Protein 4RK4 (pdb70)

Sequence (270 aa):
TGNIGVLVSRVTNPFFAGLFDAIERELHAHGYQVMITQTYDDPEAEEERFLKQLKSSRELDGVILASSVEAPDRVMAVAKAFPGRVVVVNADVQIPGATSLVLPHYQATRDALDYLFNQQGHRRRFAYVSGGTISGAHHGQSSRTQAFLDFMQAHQLLVAQDLLFGQIHTAKEGQAVGKQLASLAPNVRPDAVFTNSDEVAVGVIDSLLAADVKVPDDIAVMGYDDQPFAPFAKIPLTTVHQPVASMAAAATHELLKGLGRRQVVAQLHLSLKIIRQSA

B-factor: mean 27.08, std 11.82, range [12.69, 142.53]

Solvent-accessible surface area: 12052 Å² total; per-residue (Å²): 92,28,51,0,2,0,0,0,20,27,58,97,26,47,14,19,41,27,0,41,80,29,0,30,131,56,0,98,85,43,43,13,113,16,79,47,51,76,7,142,51,64,68,124,28,2,65,184,4,0,112,66,0,101,91,111,60,3,36,0,0,0,0,5,8,12,48,35,55,108,32,0,45,62,7,0,125,68,37,98,29,62,3,2,0,0,18,22,51,37,119,4,74,45,9,63,13,32,69,2,51,4,73,115,10,0,78,90,0,0,66,38,0,41,105,108,44,27,108,67,4,0,1,0,2,25,3,66,40,116,39,99,27,77,22,93,41,32,7,90,0,1,70,36,3,4,137,56,55,155,36,155,39,9,134,91,1,35,23,32,90,28,59,40,39,166,63,0,75,65,6,0,153,90,0,18,89,45,53,102,126,59,40,1,49,0,0,0,0,18,15,3,26,0,0,44,2,0,5,78,15,0,49,87,51,131,7,128,13,43,122,42,0,0,0,0,0,0,11,29,11,97,107,0,57,152,8,163,15,34,0,0,0,2,65,5,17,37,73,60,0,0,47,28,0,0,37,39,0,0,83,37,41,68,112,52,114,63,185,96,137,11,39,62,90,82,60,92,0,12

Secondary structure (DSSP, 8-state):
--EEEEEES-TTSHHHHHHHHHHHHHHHHTT-EEEEEE-TT-HHHHHHHHHHHHTTSSSEEEES--S-HHHHHHHHHHSTTSEEEESSS---TTSEEE---HHHHHHHHHHHHHHTT--SEEEE-SS-TTSS-TTHHHHHHHHHHHHHTTPPP-GGGEE-S--SHHHHHHHHHHHHTS-TTTS-SEEE-S-HHHHHHHHHHHHHTT--TTTT-EEE-SB--TTGGGSSSPPBEEE--HHHHHHHHHHHHHHHTTSS------EEE--S--

Nearest PDB structures (foldseek):
  4rk4-assembly1_A-2  TM=1.004E+00  e=9.294E-55  Lacticaseibacillus paracasei ATCC 334
  4rk5-assembly1_A-2  TM=1.003E+00  e=3.514E-53  Lacticaseibacillus paracasei ATCC 334
  6chk-assembly1_A-2  TM=9.847E-01  e=4.364E-52  Lacticaseibacillus paracasei ATCC 334
  4wxe-assembly1_A  TM=9.896E-01  e=3.333E-50  Lacticaseibacillus paracasei ATCC 334
  3bbl-assembly1_A  TM=8.114E-01  e=1.689E-18  Chloroflexus aggregans DSM 9485

InterPro domains:
  IPR000843 LacI-type HTH domain [PF00356] (3-48)
  IPR000843 LacI-type HTH domain [PS50932] (2-56)
  IPR000843 LacI-type HTH domain [SM00354] (1-71)
  IPR000843 LacI-type HTH domain [cd01392] (6-56)
  IPR010982 Lambda repressor-like, DNA-binding domain superfamily [G3DSA:1.10.260.40] (1-58)
  IPR010982 Lambda repressor-like, DNA-binding domain superfamily [SSF47413] (1-59)
  IPR028082 Periplasmic binding protein-like I [SSF53822] (62-332)
  IPR046335 Transcriptional regulator LacI/GalR-like, sensor domain [PF13377] (169-332)

Structure (mmCIF, N/CA/C/O backbone):
data_4RK4
#
_entry.id   4RK4
#
_cell.length_a   108.854
_cell.length_b   108.854
_cell.length_c   125.885
_cell.angle_alpha   90.00
_cell.angle_beta   90.00
_cell.angle_gamma   120.00
#
_symmetry.space_group_name_H-M   'H 3 2'
#
loop_
_entity.id
_entity.type
_entity.pdbx_description
1 polymer 'Transcriptional regulator, LacI family'
2 non-polymer alpha-D-glucopyranose
3 non-polymer 'SODIUM ION'
4 water water
#
loop_
_atom_site.group_PDB
_atom_site.id
_atom_site.type_symbol
_atom_site.label_atom_id
_atom_site.label_alt_id
_atom_site.label_comp_id
_atom_site.label_asym_id
_atom_site.label_entity_id
_atom_site.label_seq_id
_atom_site.pdbx_PDB_ins_code
_atom_site.Cartn_x
_atom_site.Cartn_y
_atom_site.Cartn_z
_atom_site.occupancy
_atom_site.B_iso_or_equiv
_atom_site.auth_seq_id
_atom_site.auth_comp_id
_atom_site.auth_asym_id
_atom_site.auth_atom_id
_atom_site.pdbx_PDB_model_num
ATOM 1 N N . THR A 1 9 ? 35.158 50.668 76.660 1.00 48.89 59 THR A N 1
ATOM 2 C CA . THR A 1 9 ? 34.595 49.489 75.946 1.00 40.60 59 THR A CA 1
ATOM 3 C C . THR A 1 9 ? 33.601 49.943 74.892 1.00 48.42 59 THR A C 1
ATOM 4 O O . THR A 1 9 ? 32.495 50.368 75.251 1.00 50.32 59 THR A O 1
ATOM 8 N N . GLY A 1 10 ? 34.009 49.797 73.612 1.00 36.88 60 GLY A N 1
ATOM 9 C CA . GLY A 1 10 ? 33.388 50.364 72.414 1.00 26.77 60 GLY A CA 1
ATOM 10 C C . GLY A 1 10 ? 32.580 49.424 71.509 1.00 21.92 60 GLY A C 1
ATOM 11 O O . GLY A 1 10 ? 31.764 48.689 72.010 1.00 24.33 60 GLY A O 1
ATOM 12 N N . ASN A 1 11 ? 32.895 49.463 70.210 1.00 22.07 61 ASN A N 1
ATOM 13 C CA . ASN A 1 11 ? 32.152 48.732 69.177 1.00 20.60 61 ASN A CA 1
ATOM 14 C C . ASN A 1 11 ? 32.967 47.604 68.647 1.00 19.72 61 ASN A C 1
ATOM 15 O O . ASN A 1 11 ? 34.133 47.786 68.266 1.00 20.53 61 ASN A O 1
ATOM 20 N N . ILE A 1 12 ? 32.365 46.408 68.555 1.00 18.56 62 ILE A N 1
ATOM 21 C CA . ILE A 1 12 ? 32.976 45.229 67.999 1.00 18.43 62 ILE A CA 1
ATOM 22 C C . ILE A 1 12 ? 32.132 44.739 66.844 1.00 18.24 62 ILE A C 1
ATOM 23 O O . ILE A 1 12 ? 30.880 44.683 66.963 1.00 18.72 62 ILE A O 1
ATOM 28 N N . GLY A 1 13 ? 32.776 44.333 65.764 1.00 17.08 63 GLY A N 1
ATOM 29 C CA . GLY A 1 13 ? 32.064 43.693 64.646 1.00 17.76 63 GLY A CA 1
ATOM 30 C C . GLY A 1 13 ? 32.308 42.214 64.562 1.00 17.55 63 GLY A C 1
ATOM 31 O O . GLY A 1 13 ? 33.398 41.743 64.867 1.00 17.91 63 GLY A O 1
ATOM 32 N N . VAL A 1 14 ? 31.269 41.478 64.171 1.00 17.09 64 VAL A N 1
ATOM 33 C CA . VAL A 1 14 ? 31.363 40.059 63.900 1.00 17.05 64 VAL A CA 1
ATOM 34 C C . VAL A 1 14 ? 31.013 39.844 62.444 1.00 16.57 64 VAL A C 1
ATOM 35 O O . VAL A 1 14 ? 29.973 40.370 62.003 1.00 18.49 64 VAL A O 1
ATOM 39 N N . LEU A 1 15 ? 31.785 39.039 61.746 1.00 16.32 65 LEU A N 1
ATOM 40 C CA . LEU A 1 15 ? 31.571 38.758 60.325 1.00 16.42 65 LEU A CA 1
ATOM 41 C C . LEU A 1 15 ? 31.257 37.313 60.099 1.00 15.91 65 LEU A C 1
ATOM 42 O O . LEU A 1 15 ? 32.027 36.448 60.554 1.00 17.59 65 LEU A O 1
ATOM 47 N N . VAL A 1 16 ? 30.141 37.038 59.417 1.00 15.99 66 VAL A N 1
ATOM 48 C CA . VAL A 1 16 ? 29.711 35.690 59.105 1.00 16.93 66 VAL A CA 1
ATOM 49 C C . VAL A 1 16 ? 29.268 35.641 57.644 1.00 16.98 66 VAL A C 1
ATOM 50 O O . VAL A 1 16 ? 29.013 36.652 57.054 1.00 17.49 66 VAL A O 1
ATOM 54 N N . SER A 1 17 ? 29.083 34.451 57.092 1.00 17.12 67 SER A N 1
ATOM 55 C CA . SER A 1 17 ? 28.597 34.350 55.705 1.00 17.09 67 SER A CA 1
ATOM 56 C C . SER A 1 17 ? 27.094 34.641 55.643 1.00 16.90 67 SER A C 1
ATOM 57 O O . SER A 1 17 ? 26.641 35.307 54.693 1.00 18.08 67 SER A O 1
ATOM 60 N N . ARG A 1 18 ? 26.314 34.156 56.592 1.00 17.09 68 ARG A N 1
ATOM 61 C CA . ARG A 1 18 ? 24.842 34.250 56.511 1.00 17.85 68 ARG A CA 1
ATOM 62 C C . ARG A 1 18 ? 24.237 34.164 57.878 1.00 16.69 68 ARG A C 1
ATOM 63 O O . ARG A 1 18 ? 24.414 33.164 58.591 1.00 17.63 68 ARG A O 1
ATOM 71 N N . VAL A 1 19 ? 23.483 35.188 58.294 1.00 17.15 69 VAL A N 1
ATOM 72 C CA . VAL A 1 19 ? 22.851 35.218 59.582 1.00 16.55 69 VAL A CA 1
ATOM 73 C C . VAL A 1 19 ? 21.692 34.235 59.714 1.00 17.35 69 VAL A C 1
ATOM 74 O O . VAL A 1 19 ? 21.339 33.835 60.824 1.00 18.50 69 VAL A O 1
ATOM 78 N N . THR A 1 20 ? 21.021 33.890 58.625 1.00 17.26 70 THR A N 1
ATOM 79 C CA . THR A 1 20 ? 19.944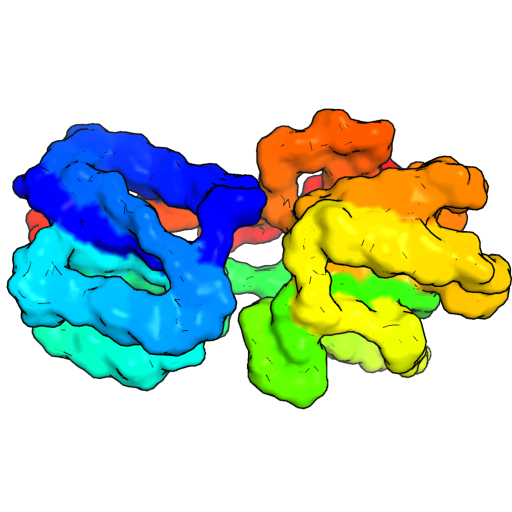 32.909 58.651 1.00 17.57 70 THR A CA 1
ATOM 80 C C . THR A 1 20 ? 20.477 31.465 58.754 1.00 18.28 70 THR A C 1
ATOM 81 O O . THR A 1 20 ? 19.653 30.514 58.754 1.00 19.80 70 THR A O 1
ATOM 85 N N . ASN A 1 21 ? 21.799 31.296 58.808 1.00 16.86 71 ASN A N 1
ATOM 86 C CA . ASN A 1 21 ? 22.370 29.986 59.200 1.00 17.09 71 ASN A CA 1
ATOM 87 C C . ASN A 1 21 ? 22.329 29.939 60.737 1.00 17.56 71 ASN A C 1
ATOM 88 O O . ASN A 1 21 ? 23.023 30.735 61.373 1.00 17.22 71 ASN A O 1
ATOM 93 N N . PRO A 1 22 ? 21.519 29.055 61.351 1.00 17.50 72 PRO A N 1
ATOM 94 C CA . PRO A 1 22 ? 21.395 29.096 62.804 1.00 17.61 72 PRO A CA 1
ATOM 95 C C . PRO A 1 22 ? 22.711 28.862 63.524 1.00 17.41 72 PRO A C 1
ATOM 96 O O . PRO A 1 22 ? 22.800 29.250 64.705 1.00 18.36 72 PRO A O 1
ATOM 100 N N . PHE A 1 23 ? 23.675 28.211 62.925 1.00 16.91 73 PHE A N 1
ATOM 101 C CA . PHE A 1 23 ? 24.991 28.097 63.503 1.00 17.93 73 PHE A CA 1
ATOM 102 C C . PHE A 1 23 ? 25.582 29.489 63.729 1.00 17.54 73 PHE A C 1
ATOM 103 O O . PHE A 1 23 ? 26.102 29.809 64.816 1.00 18.27 73 PHE A O 1
ATOM 111 N N . PHE A 1 24 ? 25.570 30.323 62.700 1.00 16.98 74 PHE A N 1
ATOM 112 C CA . PHE A 1 24 ? 26.126 31.659 62.833 1.00 16.96 74 PHE A CA 1
ATOM 113 C C . PHE A 1 24 ? 25.328 32.525 63.753 1.00 17.94 74 PHE A C 1
ATOM 114 O O . PHE A 1 24 ? 25.881 33.332 64.502 1.00 18.26 74 PHE A O 1
ATOM 122 N N . ALA A 1 25 ? 23.986 32.435 63.705 1.00 17.18 75 ALA A N 1
ATOM 123 C CA . ALA A 1 25 ? 23.189 33.222 64.634 1.00 17.55 75 ALA A CA 1
ATOM 124 C C . ALA A 1 25 ? 23.546 32.873 66.082 1.00 17.82 75 ALA A C 1
ATOM 125 O O . ALA A 1 25 ? 23.655 33.732 66.952 1.00 17.81 75 ALA A O 1
ATOM 127 N N . GLY A 1 26 ? 23.674 31.550 66.354 1.00 17.91 76 GLY A N 1
ATOM 128 C CA . GLY A 1 26 ? 23.977 31.109 67.678 1.00 17.79 76 GLY A CA 1
ATOM 129 C C . GLY A 1 26 ? 25.386 31.495 68.134 1.00 17.77 76 GLY A C 1
ATOM 130 O O . GLY A 1 26 ? 25.565 31.898 69.309 1.00 18.50 76 GLY A O 1
ATOM 131 N N . LEU A 1 27 ? 26.347 31.433 67.235 1.00 17.23 77 LEU A N 1
ATOM 132 C CA . LEU A 1 27 ? 27.725 31.878 67.556 1.00 17.96 77 LEU A CA 1
ATOM 133 C C . LEU A 1 27 ? 27.746 33.347 67.874 1.00 17.17 77 LEU A C 1
ATOM 134 O O . LEU A 1 27 ? 28.308 33.762 68.879 1.00 18.06 77 LEU A O 1
ATOM 139 N N . PHE A 1 28 ? 27.067 34.134 67.039 1.00 18.30 78 PHE A N 1
ATOM 140 C CA . PHE A 1 28 ? 26.967 35.571 67.294 1.00 17.94 78 PHE A CA 1
ATOM 141 C C . PHE A 1 28 ? 26.330 35.826 68.649 1.00 18.07 78 PHE A C 1
ATOM 142 O O . PHE A 1 28 ? 26.803 36.652 69.436 1.00 18.72 78 PHE A O 1
ATOM 150 N N . ASP A 1 29 ? 25.232 35.164 68.969 1.00 18.20 79 ASP A N 1
ATOM 151 C CA . ASP A 1 29 ? 24.557 35.433 70.196 1.00 18.33 79 ASP A CA 1
ATOM 152 C C . ASP A 1 29 ? 25.453 35.165 71.410 1.00 19.08 79 ASP A C 1
ATOM 153 O O . ASP A 1 29 ? 25.467 35.957 72.345 1.00 19.37 79 ASP A O 1
ATOM 158 N N . ALA A 1 30 ? 26.178 34.061 71.376 1.00 18.07 80 ALA A N 1
ATOM 159 C CA . ALA A 1 30 ? 27.039 33.727 72.512 1.00 18.86 80 ALA A CA 1
ATOM 160 C C . ALA A 1 30 ? 28.158 34.741 72.660 1.00 18.75 80 ALA A C 1
ATOM 161 O O . ALA A 1 30 ? 28.522 35.164 73.775 1.00 19.82 80 ALA A O 1
ATOM 163 N N . ILE A 1 31 ? 28.747 35.164 71.553 1.00 18.36 81 ILE A N 1
ATOM 164 C CA . ILE A 1 31 ? 29.799 36.209 71.563 1.00 17.51 81 ILE A CA 1
ATOM 165 C C . ILE A 1 31 ? 29.198 37.485 72.101 1.00 19.02 81 ILE A C 1
ATOM 166 O O . ILE A 1 31 ? 29.780 38.147 72.987 1.00 19.54 81 ILE A O 1
ATOM 171 N N . GLU A 1 32 ? 28.069 37.884 71.554 1.00 18.30 82 GLU A N 1
ATOM 172 C CA . GLU A 1 32 ? 27.496 39.172 71.848 1.00 18.14 82 GLU A CA 1
ATOM 173 C C . GLU A 1 32 ? 27.115 39.264 73.345 1.00 18.30 82 GLU A C 1
ATOM 174 O O . GLU A 1 32 ? 27.332 40.317 73.964 1.00 18.79 82 GLU A O 1
ATOM 180 N N . ARG A 1 33 ? 26.544 38.217 73.915 1.00 18.21 83 ARG A N 1
ATOM 181 C CA . ARG A 1 33 ? 26.104 38.306 75.308 1.00 19.19 83 ARG A CA 1
ATOM 182 C C . ARG A 1 33 ? 27.343 38.470 76.200 1.00 19.61 83 ARG A C 1
ATOM 183 O O . ARG A 1 33 ? 27.252 39.268 77.191 1.00 21.07 83 ARG A O 1
ATOM 191 N N . GLU A 1 34 ? 28.454 37.821 75.905 1.00 18.93 84 GLU A N 1
ATOM 192 C CA . GLU A 1 34 ? 29.619 37.961 76.742 1.00 20.33 84 GLU A CA 1
ATOM 193 C C . GLU A 1 34 ? 30.243 39.339 76.554 1.00 20.30 84 GLU A C 1
ATOM 194 O O . GLU A 1 34 ? 30.594 40.047 77.540 1.00 21.23 84 GLU A O 1
ATOM 200 N N . LEU A 1 35 ? 30.414 39.807 75.305 1.00 18.22 85 LEU A N 1
ATOM 201 C CA . LEU A 1 35 ? 30.957 41.107 75.065 1.00 19.12 85 LEU A CA 1
ATOM 202 C C . LEU A 1 35 ? 30.095 42.221 75.622 1.00 19.25 85 LEU A C 1
ATOM 203 O O . LEU A 1 35 ? 30.594 43.238 76.151 1.00 20.42 85 LEU A O 1
ATOM 208 N N . HIS A 1 36 ? 28.788 42.078 75.525 1.00 18.71 86 HIS A N 1
ATOM 209 C CA . HIS A 1 36 ? 27.875 43.009 76.095 1.00 19.89 86 HIS A CA 1
ATOM 210 C C . HIS A 1 36 ? 28.080 43.130 77.642 1.00 20.72 86 HIS A C 1
ATOM 211 O O . HIS A 1 36 ? 28.057 44.248 78.172 1.00 22.52 86 HIS A O 1
ATOM 218 N N . ALA A 1 37 ? 28.257 41.984 78.271 1.00 21.26 87 ALA A N 1
ATOM 219 C CA . ALA A 1 37 ? 28.528 41.988 79.742 1.00 22.53 87 ALA A CA 1
ATOM 220 C C . ALA A 1 37 ? 29.773 42.777 80.063 1.00 23.53 87 ALA A C 1
ATOM 221 O O . ALA A 1 37 ? 29.829 43.409 81.145 1.00 27.42 87 ALA A O 1
ATOM 223 N N . HIS A 1 38 ? 30.774 42.840 79.183 1.00 22.51 88 HIS A N 1
ATOM 224 C CA . HIS A 1 38 ? 31.945 43.578 79.315 1.00 23.71 88 HIS A CA 1
ATOM 225 C C . HIS A 1 38 ? 31.886 45.026 78.858 1.00 26.04 88 HIS A C 1
ATOM 226 O O . HIS A 1 38 ? 32.906 45.811 78.809 1.00 31.34 88 HIS A O 1
ATOM 233 N N . GLY A 1 39 ? 30.673 45.441 78.479 1.00 23.28 89 GLY A N 1
ATOM 234 C CA . GLY A 1 39 ? 30.486 46.811 78.137 1.00 25.33 89 GLY A CA 1
ATOM 235 C C . GLY A 1 39 ? 30.531 47.171 76.669 1.00 23.10 89 GLY A C 1
ATOM 236 O O . GLY A 1 39 ? 30.424 48.320 76.293 1.00 25.34 89 GLY A O 1
ATOM 237 N N . TYR A 1 40 ? 30.720 46.201 75.755 1.00 21.90 90 TYR A N 1
ATOM 238 C CA . TYR A 1 40 ? 30.816 46.478 74.319 1.00 20.64 90 TYR A CA 1
ATOM 239 C C . TYR A 1 40 ? 29.462 46.403 73.630 1.00 20.96 90 TYR A C 1
ATOM 240 O O . TYR A 1 40 ? 28.577 45.690 74.074 1.00 23.06 90 TYR A O 1
ATOM 249 N N . GLN A 1 41 ? 29.373 47.157 72.546 1.00 20.23 91 GLN A N 1
ATOM 250 C CA . GLN A 1 41 ? 28.282 47.063 71.606 1.00 20.31 91 GLN A CA 1
ATOM 251 C C . GLN A 1 41 ? 28.740 46.241 70.412 1.00 19.20 91 GLN A C 1
ATOM 252 O O . GLN A 1 41 ? 29.800 46.489 69.863 1.00 21.24 91 GLN A O 1
ATOM 258 N N . VAL A 1 42 ? 28.011 45.202 70.052 1.00 18.78 92 VAL A N 1
ATOM 259 C CA . VAL A 1 42 ? 28.437 44.277 69.033 1.00 18.18 92 VAL A CA 1
ATOM 260 C C . VAL A 1 42 ? 27.462 44.281 67.888 1.00 19.20 92 VAL A C 1
ATOM 261 O O . VAL A 1 42 ? 26.234 44.279 68.081 1.00 22.92 92 VAL A O 1
ATOM 265 N N . MET A 1 43 ? 27.967 44.270 66.686 1.00 18.62 93 MET A N 1
ATOM 266 C CA . MET A 1 43 ? 27.159 44.264 65.469 1.00 19.10 93 MET A CA 1
ATOM 267 C C . MET A 1 43 ? 27.607 43.184 64.573 1.00 19.58 93 MET A C 1
ATOM 268 O O . MET A 1 43 ? 28.819 42.899 64.494 1.00 21.56 93 MET A O 1
ATOM 273 N N . ILE A 1 44 ? 26.689 42.571 63.821 1.00 17.22 94 ILE A N 1
ATOM 274 C CA . ILE A 1 44 ? 27.030 41.524 62.889 1.00 16.95 94 ILE A CA 1
ATOM 275 C C . ILE A 1 44 ? 26.733 41.980 61.504 1.00 17.77 94 ILE A C 1
ATOM 276 O O . ILE A 1 44 ? 25.698 42.628 61.239 1.00 19.36 94 ILE A O 1
ATOM 281 N N . THR A 1 45 ? 27.611 41.570 60.571 1.00 17.64 95 THR A N 1
ATOM 282 C CA . THR A 1 45 ? 27.489 41.776 59.137 1.00 19.76 95 THR A CA 1
ATOM 283 C C . THR A 1 45 ? 27.615 40.398 58.470 1.00 18.28 95 THR A C 1
ATOM 284 O O . THR A 1 45 ? 28.381 39.530 58.925 1.00 18.34 95 THR A O 1
ATOM 288 N N . GLN A 1 46 ? 26.889 40.205 57.371 1.00 16.82 96 GLN A N 1
ATOM 289 C CA . GLN A 1 46 ? 26.988 38.986 56.581 1.00 16.87 96 GLN A CA 1
ATOM 290 C C . GLN A 1 46 ? 27.568 39.243 55.205 1.00 17.62 96 GLN A C 1
ATOM 291 O O . GLN A 1 46 ? 27.360 40.293 54.629 1.00 19.02 96 GLN A O 1
ATOM 297 N N . THR A 1 47 ? 28.324 38.275 54.683 1.00 17.50 97 THR A N 1
ATOM 298 C CA . THR A 1 47 ? 29.036 38.435 53.406 1.00 17.97 97 THR A CA 1
ATOM 299 C C . THR A 1 47 ? 28.405 37.694 52.251 1.00 18.47 97 THR A C 1
ATOM 300 O O . THR A 1 47 ? 28.759 38.080 51.115 1.00 19.42 97 THR A O 1
ATOM 304 N N . TYR A 1 48 ? 27.648 36.656 52.451 1.00 17.79 98 TYR A N 1
ATOM 305 C CA . TYR A 1 48 ? 27.299 35.745 51.362 1.00 18.37 98 TYR A CA 1
ATOM 306 C C . TYR A 1 48 ? 28.534 35.340 50.561 1.00 19.65 98 TYR A C 1
ATOM 307 O O . TYR A 1 48 ? 28.480 35.069 49.335 1.00 22.76 98 TYR A O 1
ATOM 316 N N . ASP A 1 49 ? 29.629 35.172 51.243 1.00 19.81 99 ASP A N 1
ATOM 317 C CA . ASP A 1 49 ? 30.918 34.715 50.676 1.00 22.00 99 ASP A CA 1
ATOM 318 C C . ASP A 1 49 ? 31.497 35.686 49.663 1.00 22.06 99 ASP A C 1
ATOM 319 O O . ASP A 1 49 ? 32.430 35.315 48.951 1.00 24.81 99 ASP A O 1
ATOM 324 N N . ASP A 1 50 ? 31.086 36.911 49.691 1.00 20.74 100 ASP A N 1
ATOM 325 C CA . ASP A 1 50 ? 31.620 37.921 48.765 1.00 21.57 100 ASP A CA 1
ATOM 326 C C . ASP A 1 50 ? 32.856 38.549 49.372 1.00 21.72 100 ASP A C 1
ATOM 327 O O . ASP A 1 50 ? 32.817 39.207 50.389 1.00 21.34 100 ASP A O 1
ATOM 332 N N . PRO A 1 51 ? 34.039 38.395 48.743 1.00 23.29 101 PRO A N 1
ATOM 333 C CA . PRO A 1 51 ? 35.232 39.057 49.231 1.00 22.53 101 PRO A CA 1
ATOM 334 C C . PRO A 1 51 ? 35.130 40.553 49.353 1.00 22.68 101 PRO A C 1
ATOM 335 O O . PRO A 1 51 ? 35.764 41.140 50.213 1.00 23.15 101 PRO A O 1
ATOM 339 N N . GLU A 1 52 ? 34.334 41.224 48.510 1.00 22.44 102 GLU A N 1
ATOM 340 C CA . GLU A 1 52 ? 34.152 42.652 48.623 1.00 24.05 102 GLU A CA 1
ATOM 341 C C . GLU A 1 52 ? 33.459 43.068 49.929 1.00 21.37 102 GLU A C 1
ATOM 342 O O . GLU A 1 52 ? 33.732 44.103 50.487 1.00 22.70 102 GLU A O 1
ATOM 348 N N . ALA A 1 53 ? 32.495 42.217 50.359 1.00 20.55 103 ALA A N 1
ATOM 349 C CA . ALA A 1 53 ? 31.813 42.467 51.637 1.00 21.45 103 ALA A CA 1
ATOM 350 C C . ALA A 1 53 ? 32.758 42.334 52.824 1.00 19.93 103 ALA A C 1
ATOM 351 O O . ALA A 1 53 ? 32.728 43.151 53.748 1.00 20.71 103 ALA A O 1
ATOM 353 N N . GLU A 1 54 ? 33.666 41.369 52.733 1.00 20.19 104 GLU A N 1
ATOM 354 C CA . GLU A 1 54 ? 34.696 41.205 53.771 1.00 20.31 104 GLU A CA 1
ATOM 355 C C . GLU A 1 54 ? 35.584 42.415 53.812 1.00 20.86 104 GLU A C 1
ATOM 356 O O . GLU A 1 54 ? 35.896 42.984 54.841 1.00 21.32 104 GLU A O 1
ATOM 362 N N . GLU A 1 55 ? 36.031 42.860 52.607 1.00 21.09 105 GLU A N 1
ATOM 363 C CA A GLU A 1 55 ? 36.897 44.090 52.516 0.50 21.17 105 GLU A CA 1
ATOM 364 C CA B GLU A 1 55 ? 36.864 44.059 52.500 0.50 21.34 105 GLU A CA 1
ATOM 365 C C . GLU A 1 55 ? 36.220 45.314 53.140 1.00 21.98 105 GLU A C 1
ATOM 366 O O . GLU A 1 55 ? 36.808 46.102 53.922 1.00 22.64 105 GLU A O 1
ATOM 377 N N . ARG A 1 56 ? 34.940 45.492 52.789 1.00 21.68 106 ARG A N 1
ATOM 378 C CA . ARG A 1 56 ? 34.212 46.634 53.262 1.00 22.32 106 ARG A CA 1
ATOM 379 C C . ARG A 1 56 ? 34.108 46.613 54.787 1.00 22.67 106 ARG A C 1
ATOM 380 O O . ARG A 1 56 ? 34.271 47.634 55.470 1.00 25.00 106 ARG A O 1
ATOM 388 N N . PHE A 1 57 ? 33.825 45.435 55.343 1.00 20.00 107 PHE A N 1
ATOM 389 C CA . PHE A 1 57 ? 33.759 45.270 56.802 1.00 21.28 107 PHE A CA 1
ATOM 390 C C . PHE A 1 57 ? 35.097 45.631 57.474 1.00 22.45 107 PHE A C 1
ATOM 391 O O . PHE A 1 57 ? 35.135 46.359 58.454 1.00 23.36 107 PHE A O 1
ATOM 399 N N . LEU A 1 58 ? 36.179 45.145 56.909 1.00 20.80 108 LEU A N 1
ATOM 400 C CA . LEU A 1 58 ? 37.492 45.418 57.467 1.00 22.95 108 LEU A CA 1
ATOM 401 C C . LEU A 1 58 ? 37.857 46.909 57.416 1.00 23.36 108 LEU A C 1
ATOM 402 O O . LEU A 1 58 ? 38.594 47.358 58.289 1.00 22.37 108 LEU A O 1
ATOM 407 N N . LYS A 1 59 ? 37.327 47.622 56.447 1.00 21.75 109 LYS A N 1
ATOM 408 C CA . LYS A 1 59 ? 37.497 49.088 56.451 1.00 21.74 109 LYS A CA 1
ATOM 409 C C . LYS A 1 59 ? 36.975 49.741 57.664 1.00 22.22 109 LYS A C 1
ATOM 410 O O . LYS A 1 59 ? 37.496 50.786 58.094 1.00 23.83 109 LYS A O 1
ATOM 416 N N . GLN A 1 60 ? 35.980 49.158 58.317 1.00 22.08 110 GLN A N 1
ATOM 417 C CA . GLN A 1 60 ? 35.497 49.708 59.557 1.00 23.08 110 GLN A CA 1
ATOM 418 C C . GLN A 1 60 ? 36.506 49.653 60.700 1.00 23.02 110 GLN A C 1
ATOM 419 O O . GLN A 1 60 ? 36.519 50.484 61.589 1.00 25.64 110 GLN A O 1
ATOM 425 N N . LEU A 1 61 ? 37.322 48.587 60.694 1.00 21.94 111 LEU A N 1
ATOM 426 C CA . LEU A 1 61 ? 38.402 48.519 61.659 1.00 21.28 111 LEU A CA 1
ATOM 427 C C . LEU A 1 61 ? 39.530 49.476 61.224 1.00 23.61 111 LEU A C 1
ATOM 428 O O . LEU A 1 61 ? 40.034 50.198 62.054 1.00 23.72 111 LEU A O 1
ATOM 433 N N . LYS A 1 62 ? 39.853 49.516 59.925 1.00 22.61 112 LYS A N 1
ATOM 434 C CA . LYS A 1 62 ? 40.947 50.377 59.453 1.00 23.47 112 LYS A CA 1
ATOM 435 C C . LYS A 1 62 ? 40.734 51.821 59.753 1.00 24.38 112 LYS A C 1
ATOM 436 O O . LYS A 1 62 ? 41.709 52.535 59.986 1.00 26.85 112 LYS A O 1
ATOM 442 N N . SER A 1 63 ? 39.449 52.218 59.687 1.00 24.48 113 SER A N 1
ATOM 443 C CA A SER A 1 63 ? 39.056 53.589 59.971 0.50 25.28 113 SER A CA 1
ATOM 444 C CA B SER A 1 63 ? 38.941 53.576 59.986 0.50 25.80 113 SER A CA 1
ATOM 445 C C . SER A 1 63 ? 38.744 53.852 61.439 1.00 25.37 113 SER A C 1
ATOM 446 O O . SER A 1 63 ? 38.345 54.936 61.819 1.00 29.90 113 SER A O 1
ATOM 451 N N . ARG A 1 64 ? 38.893 52.805 62.264 1.00 26.43 114 ARG A N 1
ATOM 452 C CA . ARG A 1 64 ? 38.671 52.865 63.708 1.00 27.18 114 ARG A CA 1
ATOM 453 C C . ARG A 1 64 ? 37.220 53.213 64.102 1.00 29.75 114 ARG A C 1
ATOM 454 O O . ARG A 1 64 ? 36.969 53.618 65.237 1.00 34.72 114 ARG A O 1
ATOM 462 N N . GLU A 1 65 ? 36.287 52.857 63.239 1.00 27.09 115 GLU A N 1
ATOM 463 C CA . GLU A 1 65 ? 34.863 52.827 63.637 1.00 27.39 115 GLU A CA 1
ATOM 464 C C . GLU A 1 65 ? 34.577 51.655 64.621 1.00 27.16 115 GLU A C 1
ATOM 465 O O . GLU A 1 65 ? 33.638 51.682 65.360 1.00 31.20 115 GLU A O 1
ATOM 467 N N . LEU A 1 66 ? 35.383 50.610 64.525 1.00 23.01 116 LEU A N 1
ATOM 468 C CA . LEU A 1 66 ? 35.358 49.478 65.417 1.00 22.09 116 LEU A CA 1
ATOM 469 C C . LEU A 1 66 ? 36.644 49.372 66.216 1.00 21.52 116 LEU A C 1
ATOM 470 O O . LEU A 1 66 ? 37.705 49.745 65.644 1.00 24.46 116 LEU A O 1
ATOM 475 N N . ASP A 1 67 ? 36.589 48.833 67.392 1.00 20.75 117 ASP A N 1
ATOM 476 C CA . ASP A 1 67 ? 37.779 48.549 68.162 1.00 21.51 117 ASP A CA 1
ATOM 477 C C . ASP A 1 67 ? 38.376 47.222 67.854 1.00 19.94 117 ASP A C 1
ATOM 478 O O . ASP A 1 67 ? 39.551 46.987 68.093 1.00 20.36 117 ASP A O 1
ATOM 483 N N . GLY A 1 68 ? 37.535 46.276 67.380 1.00 18.61 118 GLY A N 1
ATOM 484 C CA . GLY A 1 68 ? 38.017 44.926 67.127 1.00 18.47 118 GLY A CA 1
ATOM 485 C C . GLY A 1 68 ? 36.969 44.188 66.339 1.00 18.51 118 GLY A C 1
ATOM 486 O O . GLY A 1 68 ? 35.811 44.638 66.246 1.00 18.55 118 GLY A O 1
ATOM 487 N N . VAL A 1 69 ? 37.401 43.049 65.763 1.00 17.58 119 VAL A N 1
ATOM 488 C CA . VAL A 1 69 ? 36.553 42.209 64.967 1.00 17.11 119 VAL A CA 1
ATOM 489 C C . VAL A 1 69 ? 36.786 40.755 65.241 1.00 17.41 119 VAL A C 1
ATOM 490 O O . VAL A 1 69 ? 37.919 40.318 65.512 1.00 18.58 119 VAL A O 1
ATOM 494 N N . ILE A 1 70 ? 35.713 39.966 65.107 1.00 16.91 120 ILE A N 1
ATOM 495 C CA . ILE A 1 70 ? 35.770 38.535 65.134 1.00 16.82 120 ILE A CA 1
ATOM 496 C C . ILE A 1 70 ? 35.202 38.043 63.791 1.00 16.68 120 ILE A C 1
ATOM 497 O O . ILE A 1 70 ? 34.063 38.340 63.471 1.00 17.29 120 ILE A O 1
ATOM 502 N N . LEU A 1 71 ? 35.985 37.299 63.058 1.00 16.56 121 LEU A N 1
ATOM 503 C CA . LEU A 1 71 ? 35.586 36.711 61.776 1.00 16.52 121 LEU A CA 1
ATOM 504 C C . LEU A 1 71 ? 35.349 35.242 61.970 1.00 16.62 121 LEU A C 1
ATOM 505 O O . LEU A 1 71 ? 36.266 34.500 62.351 1.00 17.66 121 LEU A O 1
ATOM 510 N N . ALA A 1 72 ? 34.133 34.784 61.651 1.00 16.81 122 ALA A N 1
ATOM 511 C CA . ALA A 1 72 ? 33.784 33.367 61.649 1.00 17.73 122 ALA A CA 1
ATOM 512 C C . ALA A 1 72 ? 33.720 32.774 60.248 1.00 17.61 122 ALA A C 1
ATOM 513 O O . ALA A 1 72 ? 33.440 31.605 60.082 1.00 19.25 122 ALA A O 1
ATOM 515 N N . SER A 1 73 ? 33.987 33.611 59.251 1.00 19.01 123 SER A N 1
ATOM 516 C CA A SER A 1 73 ? 34.067 33.275 57.833 0.50 19.08 123 SER A CA 1
ATOM 517 C CA B SER A 1 73 ? 34.122 33.257 57.835 0.50 18.66 123 SER A CA 1
ATOM 518 C C . SER A 1 73 ? 35.204 34.126 57.278 1.00 19.39 123 SER A C 1
ATOM 519 O O . SER A 1 73 ? 35.268 35.269 57.606 1.00 19.73 123 SER A O 1
ATOM 524 N N . VAL A 1 74 ? 36.026 33.563 56.370 1.00 19.99 124 VAL A N 1
ATOM 525 C CA . VAL A 1 74 ? 37.128 34.271 55.724 1.00 20.33 124 VAL A CA 1
ATOM 526 C C . VAL A 1 74 ? 37.119 33.949 54.251 1.00 21.16 124 VAL A C 1
ATOM 527 O O . VAL A 1 74 ? 37.111 32.796 53.895 1.00 23.12 124 VAL A O 1
ATOM 531 N N . GLU A 1 75 ? 37.193 34.984 53.450 1.00 20.84 125 GLU A N 1
ATOM 532 C CA . GLU A 1 75 ? 37.271 34.831 51.989 1.00 23.88 125 GLU A CA 1
ATOM 533 C C . GLU A 1 75 ? 38.667 35.022 51.462 1.00 24.14 125 GLU A C 1
ATOM 534 O O . GLU A 1 75 ? 39.168 34.193 50.643 1.00 28.73 125 GLU A O 1
ATOM 540 N N . ALA A 1 76 ? 39.345 36.075 51.910 1.00 24.10 126 ALA A N 1
ATOM 541 C CA . ALA A 1 76 ? 40.693 36.425 51.395 1.00 25.75 126 ALA A CA 1
ATOM 542 C C . ALA A 1 76 ? 41.680 36.461 52.549 1.00 23.72 126 ALA A C 1
ATOM 543 O O . ALA A 1 76 ? 41.936 37.523 53.134 1.00 23.78 126 ALA A O 1
ATOM 545 N N . PRO A 1 77 ? 42.254 35.319 52.886 1.00 25.32 127 PRO A N 1
ATOM 546 C CA . PRO A 1 77 ? 43.198 35.286 54.022 1.00 24.98 127 PRO A CA 1
ATOM 547 C C . PRO A 1 77 ? 44.274 36.339 54.017 1.00 25.20 127 PRO A C 1
ATOM 548 O O . PRO A 1 77 ? 44.651 36.857 55.055 1.00 26.24 127 PRO A O 1
ATOM 552 N N . ASP A 1 78 ? 44.843 36.605 52.828 1.00 27.93 128 ASP A N 1
ATOM 553 C CA . ASP A 1 78 ? 45.961 37.538 52.753 1.00 29.55 128 ASP A CA 1
ATOM 554 C C . ASP A 1 78 ? 45.509 38.963 53.095 1.00 25.71 128 ASP A C 1
ATOM 555 O O . ASP A 1 78 ? 46.275 39.734 53.707 1.00 30.98 128 ASP A O 1
ATOM 560 N N . ARG A 1 79 ? 44.248 39.298 52.761 1.00 27.23 129 ARG A N 1
ATOM 561 C CA . ARG A 1 79 ? 43.708 40.619 53.054 1.00 27.55 129 ARG A CA 1
ATOM 562 C C . ARG A 1 79 ? 43.487 40.752 54.579 1.00 27.24 129 ARG A C 1
ATOM 563 O O . ARG A 1 79 ? 43.790 41.776 55.220 1.00 26.22 129 ARG A O 1
ATOM 565 N N . VAL A 1 80 ? 42.921 39.692 55.177 1.00 24.02 130 VAL A N 1
ATOM 566 C CA . VAL A 1 80 ? 42.718 39.653 56.617 1.00 23.83 130 VAL A CA 1
ATOM 567 C C . VAL A 1 80 ? 44.047 39.751 57.347 1.00 23.06 130 VAL A C 1
ATOM 568 O O . VAL A 1 80 ? 44.197 40.524 58.312 1.00 22.86 130 VAL A O 1
ATOM 572 N N . MET A 1 81 ? 45.071 39.036 56.797 1.00 23.54 131 MET A N 1
ATOM 573 C CA . MET A 1 81 ? 46.397 39.103 57.430 1.00 24.09 131 MET A CA 1
ATOM 574 C C . MET A 1 81 ? 46.968 40.545 57.436 1.00 22.93 131 MET A C 1
ATOM 575 O O . MET A 1 81 ? 47.505 40.958 58.435 1.00 23.29 131 MET A O 1
ATOM 580 N N . ALA A 1 82 ? 46.790 41.245 56.332 1.00 24.59 132 ALA A N 1
ATOM 581 C CA . ALA A 1 82 ? 47.374 42.601 56.279 1.00 25.68 132 ALA A CA 1
ATOM 582 C C . ALA A 1 82 ? 46.711 43.522 57.302 1.00 24.99 132 ALA A C 1
ATOM 583 O O . ALA A 1 82 ? 47.357 44.289 57.998 1.00 25.35 132 ALA A O 1
ATOM 585 N N . VAL A 1 83 ? 45.377 43.361 57.459 1.00 23.69 133 VAL A N 1
ATOM 586 C CA . VAL A 1 83 ? 44.699 44.127 58.449 1.00 22.05 133 VAL A CA 1
ATOM 587 C C . VAL A 1 83 ? 45.121 43.752 59.862 1.00 20.80 133 VAL A C 1
ATOM 588 O O . VAL A 1 83 ? 45.381 44.599 60.697 1.00 21.46 133 VAL A O 1
ATOM 592 N N . ALA A 1 84 ? 45.190 42.430 60.096 1.00 21.49 134 ALA A N 1
ATOM 593 C CA . ALA A 1 84 ? 45.589 42.015 61.418 1.00 22.74 134 ALA A CA 1
ATOM 594 C C . ALA A 1 84 ? 46.975 42.497 61.818 1.00 22.69 134 ALA A C 1
ATOM 595 O O . ALA A 1 84 ? 47.222 42.807 62.947 1.00 22.51 134 ALA A O 1
ATOM 597 N N . LYS A 1 85 ? 47.890 42.476 60.857 1.00 23.64 135 LYS A N 1
ATOM 598 C CA . LYS A 1 85 ? 49.274 42.914 61.133 1.00 24.33 135 LYS A CA 1
ATOM 599 C C . LYS A 1 85 ? 49.337 44.427 61.464 1.00 22.86 135 LYS A C 1
ATOM 600 O O . LYS A 1 85 ? 50.124 44.863 62.341 1.00 24.79 135 LYS A O 1
ATOM 606 N N . ALA A 1 86 ? 48.489 45.202 60.747 1.00 22.46 136 ALA A N 1
ATOM 607 C CA . ALA A 1 86 ? 48.376 46.631 61.021 1.00 22.20 136 ALA A CA 1
ATOM 608 C C . ALA A 1 86 ? 47.667 46.993 62.306 1.00 20.80 136 ALA A C 1
ATOM 609 O O . ALA A 1 86 ? 47.835 48.053 62.869 1.00 21.63 136 ALA A O 1
ATOM 611 N N . PHE A 1 87 ? 46.799 46.041 62.789 1.00 20.63 137 PHE A N 1
ATOM 612 C CA . PHE A 1 87 ? 45.939 46.237 64.000 1.00 20.69 137 PHE A CA 1
ATOM 613 C C . PHE A 1 87 ? 46.125 45.127 64.983 1.00 20.90 137 PHE A C 1
ATOM 614 O O . PHE A 1 87 ? 45.192 44.299 65.206 1.00 21.20 137 PHE A O 1
ATOM 622 N N . PRO A 1 88 ? 47.308 44.964 65.545 1.00 20.66 138 PRO A N 1
ATOM 623 C CA . PRO A 1 88 ? 47.599 43.831 66.371 1.00 20.39 138 PRO A CA 1
ATOM 624 C C . PRO A 1 88 ? 46.622 43.788 67.574 1.00 20.85 138 PRO A C 1
ATOM 625 O O . PRO A 1 88 ? 46.263 44.836 68.143 1.00 21.90 138 PRO A O 1
ATOM 629 N N . GLY A 1 89 ? 46.207 42.598 67.904 1.00 20.00 139 GLY A N 1
ATOM 630 C CA . GLY A 1 89 ? 45.267 42.373 69.031 1.00 20.87 139 GLY A CA 1
ATOM 631 C C . GLY A 1 89 ? 43.819 42.584 68.673 1.00 20.70 139 GLY A C 1
ATOM 632 O O . GLY A 1 89 ? 42.949 42.268 69.514 1.00 22.53 139 GLY A O 1
ATOM 633 N N . ARG A 1 90 ? 43.491 43.115 67.499 1.00 18.24 140 ARG A N 1
ATOM 634 C CA . ARG A 1 90 ? 42.150 43.577 67.195 1.00 18.04 140 ARG A CA 1
ATOM 635 C C . ARG A 1 90 ? 41.421 42.673 66.233 1.00 18.34 140 ARG A C 1
ATOM 636 O O . ARG A 1 90 ? 40.228 42.917 66.004 1.00 19.60 140 ARG A O 1
ATOM 644 N N . VAL A 1 91 ? 42.046 41.661 65.664 1.00 17.97 141 VAL A N 1
ATOM 645 C CA . VAL A 1 91 ? 41.388 40.746 64.721 1.00 18.61 141 VAL A CA 1
ATOM 646 C C . VAL A 1 91 ? 41.524 39.361 65.262 1.00 18.39 141 VAL A C 1
ATOM 647 O O . VAL A 1 91 ? 42.633 38.845 65.517 1.00 19.24 141 VAL A O 1
ATOM 651 N N . VAL A 1 92 ? 40.377 38.717 65.487 1.00 16.81 142 VAL A N 1
ATOM 652 C CA . VAL A 1 92 ? 40.321 37.320 65.886 1.00 17.24 142 VAL A CA 1
ATOM 653 C C . VAL A 1 92 ? 39.555 36.522 64.842 1.00 16.66 142 VAL A C 1
ATOM 654 O O . VAL A 1 92 ? 38.546 37.001 64.361 1.00 17.54 142 VAL A O 1
ATOM 658 N N . VAL A 1 93 ? 40.036 35.328 64.520 1.00 17.13 143 VAL A N 1
ATOM 659 C CA . VAL A 1 93 ? 39.406 34.441 63.551 1.00 16.91 143 VAL A CA 1
ATOM 660 C C . VAL A 1 93 ? 38.967 33.192 64.292 1.00 17.73 143 VAL A C 1
ATOM 661 O O . VAL A 1 93 ? 39.775 32.575 64.997 1.00 18.79 143 VAL A O 1
ATOM 665 N N . VAL A 1 94 ? 37.723 32.769 64.110 1.00 17.35 144 VAL A N 1
ATOM 666 C CA . VAL A 1 94 ? 37.224 31.579 64.799 1.00 17.33 144 VAL A CA 1
ATOM 667 C C . VAL A 1 94 ? 36.510 30.644 63.831 1.00 17.81 144 VAL A C 1
ATOM 668 O O . VAL A 1 94 ? 35.588 31.017 63.132 1.00 18.69 144 VAL A O 1
ATOM 672 N N . ASN A 1 95 ? 36.952 29.402 63.798 1.00 18.50 145 ASN A N 1
ATOM 673 C CA . ASN A 1 95 ? 36.272 28.331 63.117 1.00 19.40 145 ASN A CA 1
ATOM 674 C C . ASN A 1 95 ? 36.154 28.519 61.615 1.00 19.69 145 ASN A C 1
ATOM 675 O O . ASN A 1 95 ? 35.188 28.058 61.035 1.00 20.50 145 ASN A O 1
ATOM 680 N N . ALA A 1 96 ? 37.156 29.142 61.023 1.00 19.85 146 ALA A N 1
ATOM 681 C CA . ALA A 1 96 ? 37.193 29.394 59.596 1.00 21.32 146 ALA A CA 1
ATOM 682 C C . ALA A 1 96 ? 38.149 28.494 58.872 1.00 25.48 146 ALA A C 1
ATOM 683 O O . ALA A 1 96 ? 38.390 28.736 57.665 1.00 27.92 146 ALA A O 1
ATOM 685 N 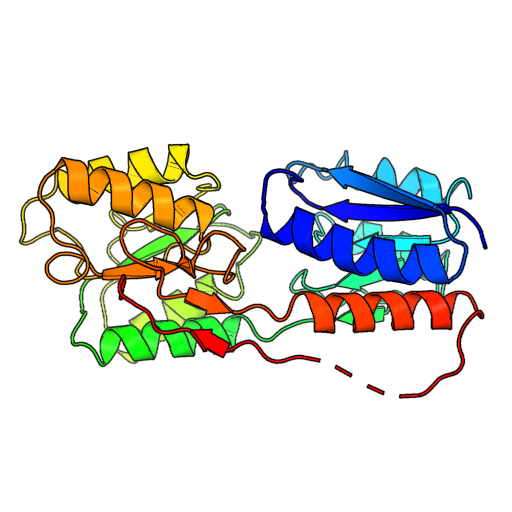N . ASP A 1 97 ? 38.663 27.457 59.528 1.00 23.99 147 ASP A N 1
ATOM 686 C CA . ASP A 1 97 ? 39.585 26.474 58.909 1.00 27.16 147 ASP A CA 1
ATOM 687 C C . ASP A 1 97 ? 40.872 27.098 58.330 1.00 26.96 147 ASP A C 1
ATOM 688 O O . ASP A 1 97 ? 41.432 26.650 57.349 1.00 30.70 147 ASP A O 1
ATOM 693 N N . VAL A 1 98 ? 41.274 28.161 58.975 1.00 24.74 148 VAL A N 1
ATOM 694 C CA . VAL A 1 98 ? 42.470 28.897 58.593 1.00 26.54 148 VAL A CA 1
ATOM 695 C C . VAL A 1 98 ? 43.124 29.578 59.802 1.00 26.08 148 VAL A C 1
ATOM 696 O O . VAL A 1 98 ? 42.431 30.049 60.719 1.00 24.55 148 VAL A O 1
ATOM 700 N N . GLN A 1 99 ? 44.468 29.620 59.797 1.00 27.10 149 GLN A N 1
ATOM 701 C CA . GLN A 1 99 ? 45.254 30.373 60.751 1.00 27.31 149 GLN A CA 1
ATOM 702 C C . GLN A 1 99 ? 45.755 31.591 59.991 1.00 27.21 149 GLN A C 1
ATOM 703 O O . GLN A 1 99 ? 46.446 31.431 58.932 1.00 31.95 149 GLN A O 1
ATOM 709 N N . ILE A 1 100 ? 45.427 32.787 60.472 1.00 24.83 150 ILE A N 1
ATOM 710 C CA . ILE A 1 100 ? 45.826 34.020 59.823 1.00 24.62 150 ILE A CA 1
ATOM 711 C C . ILE A 1 100 ? 46.944 34.682 60.614 1.00 25.61 150 ILE A C 1
ATOM 712 O O . ILE A 1 100 ? 46.781 35.129 61.756 1.00 25.05 150 ILE A O 1
ATOM 717 N N . PRO A 1 101 ? 48.166 34.761 60.013 1.00 28.07 151 PRO A N 1
ATOM 718 C CA . PRO A 1 101 ? 49.276 35.477 60.721 1.00 27.38 151 PRO A CA 1
ATOM 719 C C . PRO A 1 101 ? 48.862 36.889 61.134 1.00 24.03 151 PRO A C 1
ATOM 720 O O . PRO A 1 101 ? 48.277 37.590 60.334 1.00 26.90 151 PRO A O 1
ATOM 724 N N . GLY A 1 102 ? 49.136 37.203 62.390 1.00 25.02 152 GLY A N 1
ATOM 725 C CA . GLY A 1 102 ? 48.787 38.487 62.966 1.00 25.55 152 GLY A CA 1
ATOM 726 C C . GLY A 1 102 ? 47.455 38.529 63.683 1.00 23.86 152 GLY A C 1
ATOM 727 O O . GLY A 1 102 ? 47.185 39.484 64.372 1.00 24.35 152 GLY A O 1
ATOM 728 N N . ALA A 1 103 ? 46.650 37.464 63.527 1.00 24.51 153 ALA A N 1
ATOM 729 C CA . ALA A 1 103 ? 45.325 37.354 64.178 1.00 22.85 153 ALA A CA 1
ATOM 730 C C . ALA A 1 103 ? 45.284 36.069 64.983 1.00 21.76 153 ALA A C 1
ATOM 731 O O . ALA A 1 103 ? 45.521 34.980 64.453 1.00 24.23 153 ALA A O 1
ATOM 733 N N . THR A 1 104 ? 44.889 36.157 66.254 1.00 21.91 154 THR A N 1
ATOM 734 C CA . THR A 1 104 ? 44.700 34.924 66.984 1.00 21.58 154 THR A CA 1
ATOM 735 C C . THR A 1 104 ? 43.608 34.165 66.264 1.00 20.74 154 THR A C 1
ATOM 736 O O . THR A 1 104 ? 42.493 34.676 66.005 1.00 20.40 154 THR A O 1
ATOM 740 N N . SER A 1 105 ? 43.886 32.914 65.945 1.00 21.13 155 SER A N 1
ATOM 741 C CA . SER A 1 105 ? 43.052 32.101 65.099 1.00 20.88 155 SER A CA 1
ATOM 742 C C . SER A 1 105 ? 42.751 30.799 65.742 1.00 23.06 155 SER A C 1
ATOM 743 O O . SER A 1 105 ? 43.669 30.084 66.202 1.00 27.02 155 SER A O 1
ATOM 746 N N . LEU A 1 106 ? 41.465 30.441 65.849 1.00 20.85 156 LEU A N 1
ATOM 747 C CA . LEU A 1 106 ? 40.980 29.208 66.449 1.00 21.01 156 LEU A CA 1
ATOM 748 C C . LEU A 1 106 ? 40.473 28.316 65.386 1.00 19.27 156 LEU A C 1
ATOM 749 O O . LEU A 1 106 ? 39.593 28.703 64.594 1.00 20.38 156 LEU A O 1
ATOM 754 N N . VAL A 1 107 ? 41.017 27.126 65.280 1.00 19.82 157 VAL A N 1
ATOM 755 C CA . VAL A 1 107 ? 40.646 26.134 64.266 1.00 21.21 157 VAL A CA 1
ATOM 756 C C . VAL A 1 107 ? 40.142 24.904 64.994 1.00 21.17 157 VAL A C 1
ATOM 757 O O . VAL A 1 107 ? 40.778 24.448 65.936 1.00 24.26 157 VAL A O 1
ATOM 761 N N . LEU A 1 108 ? 39.026 24.352 64.547 1.00 20.28 158 LEU A N 1
ATOM 762 C CA . LEU A 1 108 ? 38.471 23.138 65.088 1.00 20.91 158 LEU A CA 1
ATOM 763 C C . LEU A 1 108 ? 38.745 22.018 64.123 1.00 20.62 158 LEU A C 1
ATOM 764 O O . LEU A 1 108 ? 38.894 22.206 62.959 1.00 20.05 158 LEU A O 1
ATOM 769 N N . PRO A 1 109 ? 38.745 20.749 64.645 1.00 21.95 159 PRO A N 1
ATOM 770 C CA . PRO A 1 109 ? 39.300 19.655 63.793 1.00 22.66 159 PRO A CA 1
ATOM 771 C C . PRO A 1 109 ? 38.189 18.996 62.956 1.00 22.23 159 PRO A C 1
ATOM 772 O O . PRO A 1 109 ? 37.760 17.849 63.173 1.00 22.47 159 PRO A O 1
ATOM 776 N N . HIS A 1 110 ? 37.733 19.762 61.998 1.00 19.91 160 HIS A N 1
ATOM 777 C CA . HIS A 1 110 ? 36.639 19.282 61.130 1.00 19.28 160 HIS A CA 1
ATOM 778 C C . HIS A 1 110 ? 36.997 18.118 60.266 1.00 20.11 160 HIS A C 1
ATOM 779 O O . HIS A 1 110 ? 36.180 17.278 59.966 1.00 20.08 160 HIS A O 1
ATOM 786 N N . TYR A 1 111 ? 38.277 18.014 59.831 1.00 20.38 161 TYR A N 1
ATOM 787 C CA . TYR A 1 111 ? 38.708 16.837 59.082 1.00 21.33 161 TYR A CA 1
ATOM 788 C C . TYR A 1 111 ? 38.491 15.602 59.998 1.00 21.19 161 TYR A C 1
ATOM 789 O O . TYR A 1 111 ? 37.899 14.611 59.523 1.00 21.57 161 TYR A O 1
ATOM 798 N N . GLN A 1 112 ? 38.977 15.625 61.222 1.00 20.95 162 GLN A N 1
ATOM 799 C CA . GLN A 1 112 ? 38.757 14.512 62.108 1.00 22.36 162 GLN A CA 1
ATOM 800 C C . GLN A 1 112 ? 37.307 14.194 62.350 1.00 22.18 162 GLN A C 1
ATOM 801 O O . GLN A 1 112 ? 36.907 13.034 62.314 1.00 23.00 162 GLN A O 1
ATOM 807 N N . ALA A 1 113 ? 36.496 15.216 62.576 1.00 21.08 163 ALA A N 1
ATOM 808 C CA . ALA A 1 113 ? 35.119 14.967 62.865 1.00 21.35 163 ALA A CA 1
ATOM 809 C C . ALA A 1 113 ? 34.414 14.342 61.652 1.00 20.97 163 ALA A C 1
ATOM 810 O O . ALA A 1 113 ? 33.514 13.505 61.830 1.00 21.63 163 ALA A O 1
ATOM 812 N N . THR A 1 114 ? 34.747 14.825 60.486 1.00 19.70 164 THR A N 1
ATOM 813 C CA . THR A 1 114 ? 34.160 14.315 59.261 1.00 19.42 164 THR A CA 1
ATOM 814 C C . THR A 1 114 ? 34.576 12.847 59.044 1.00 20.97 164 THR A C 1
ATOM 815 O O . THR A 1 114 ? 33.722 11.998 58.747 1.00 21.38 164 THR A O 1
ATOM 819 N N . ARG A 1 115 ? 35.876 12.548 59.181 1.00 21.54 165 ARG A N 1
ATOM 820 C CA . ARG A 1 115 ? 36.293 11.136 59.094 1.00 22.90 165 ARG A CA 1
ATOM 821 C C . ARG A 1 115 ? 35.554 10.281 60.130 1.00 23.97 165 ARG A C 1
ATOM 822 O O . ARG A 1 115 ? 35.106 9.164 59.820 1.00 24.55 165 ARG A O 1
ATOM 830 N N . ASP A 1 116 ? 35.382 10.737 61.333 1.00 22.35 166 ASP A N 1
ATOM 831 C CA . ASP A 1 116 ? 34.738 9.970 62.353 1.00 24.87 166 ASP A CA 1
ATOM 832 C C . ASP A 1 116 ? 33.250 9.726 62.064 1.00 24.76 166 ASP A C 1
ATOM 833 O O . ASP A 1 116 ? 32.704 8.636 62.245 1.00 24.01 166 ASP A O 1
ATOM 838 N N . ALA A 1 117 ? 32.552 10.750 61.553 1.00 21.09 167 ALA A N 1
ATOM 839 C CA . ALA A 1 117 ? 31.157 10.618 61.181 1.00 21.70 167 ALA A CA 1
ATOM 840 C C . ALA A 1 117 ? 31.001 9.678 59.989 1.00 20.18 167 ALA A C 1
ATOM 841 O O . ALA A 1 117 ? 30.030 8.880 59.987 1.00 21.42 167 ALA A O 1
ATOM 843 N N . LEU A 1 118 ? 31.896 9.757 59.021 1.00 20.50 168 LEU A N 1
ATOM 844 C CA . LEU A 1 118 ? 31.826 8.853 57.897 1.00 20.97 168 LEU A CA 1
ATOM 845 C C . LEU A 1 118 ? 32.107 7.394 58.356 1.00 22.37 168 LEU A C 1
ATOM 846 O O . LEU A 1 118 ? 31.467 6.465 57.868 1.00 22.87 168 LEU A O 1
ATOM 851 N N . ASP A 1 119 ? 33.078 7.243 59.243 1.00 22.44 169 ASP A N 1
ATOM 852 C CA . ASP A 1 119 ? 33.399 5.860 59.799 1.00 23.43 169 ASP A CA 1
ATOM 853 C C . ASP A 1 119 ? 32.153 5.320 60.501 1.00 24.06 169 ASP A C 1
ATOM 854 O O . ASP A 1 119 ? 31.806 4.118 60.321 1.00 25.31 169 ASP A O 1
ATOM 859 N N . TYR A 1 120 ? 31.468 6.131 61.267 1.00 23.90 170 TYR A N 1
ATOM 860 C CA . TYR A 1 120 ? 30.214 5.754 61.898 1.00 23.32 170 TYR A CA 1
ATOM 861 C C . TYR A 1 120 ? 29.292 5.188 60.873 1.00 24.05 170 TYR A C 1
ATOM 862 O O . TYR A 1 120 ? 28.663 4.132 61.061 1.00 24.77 170 TYR A O 1
ATOM 871 N N . LEU A 1 121 ? 29.129 5.902 59.745 1.00 21.52 171 LEU A N 1
ATOM 872 C CA . LEU A 1 121 ? 28.202 5.524 58.742 1.00 21.74 171 LEU A CA 1
ATOM 873 C C . LEU A 1 121 ? 28.628 4.194 58.068 1.00 23.35 171 LEU A C 1
ATOM 874 O O . LEU A 1 121 ? 27.760 3.288 57.886 1.00 23.06 171 LEU A O 1
ATOM 879 N N . PHE A 1 122 ? 29.891 4.089 57.730 1.00 22.73 172 PHE A N 1
ATOM 880 C CA . PHE A 1 122 ? 30.399 2.834 57.168 1.00 24.21 172 PHE A CA 1
ATOM 881 C C . PHE A 1 122 ? 30.131 1.692 58.147 1.00 26.05 172 PHE A C 1
ATOM 882 O O . PHE A 1 122 ? 29.710 0.608 57.700 1.00 26.34 172 PHE A O 1
ATOM 890 N N . ASN A 1 123 ? 30.294 1.940 59.422 1.00 24.96 173 ASN A N 1
ATOM 891 C CA . ASN A 1 123 ? 30.080 0.878 60.437 1.00 29.31 173 ASN A CA 1
ATOM 892 C C . ASN A 1 123 ? 28.649 0.460 60.611 1.00 28.87 173 ASN A C 1
ATOM 893 O O . ASN A 1 123 ? 28.392 -0.674 61.094 1.00 30.60 173 ASN A O 1
ATOM 898 N N . GLN A 1 124 ? 27.678 1.327 60.255 1.00 28.10 174 GLN A N 1
ATOM 899 C CA A GLN A 1 124 ? 26.269 0.952 60.180 0.50 27.27 174 GLN A CA 1
ATOM 900 C CA B GLN A 1 124 ? 26.268 0.962 60.153 0.50 27.13 174 GLN A CA 1
ATOM 901 C C . GLN A 1 124 ? 25.943 0.133 58.912 1.00 29.24 174 GLN A C 1
ATOM 902 O O . GLN A 1 124 ? 24.763 -0.285 58.744 1.00 33.31 174 GLN A O 1
ATOM 913 N N . GLY A 1 125 ? 26.926 -0.103 58.054 1.00 27.68 175 GLY A N 1
ATOM 914 C CA . GLY A 1 125 ? 26.766 -0.863 56.796 1.00 27.65 175 GLY A CA 1
ATOM 915 C C . GLY A 1 125 ? 26.598 -0.094 55.508 1.00 27.49 175 GLY A C 1
ATOM 916 O O . GLY A 1 125 ? 26.363 -0.649 54.466 1.00 28.80 175 GLY A O 1
ATOM 917 N N . HIS A 1 126 ? 26.626 1.257 55.592 1.00 24.18 176 HIS A N 1
ATOM 918 C CA . HIS A 1 126 ? 26.444 2.070 54.383 1.00 22.75 176 HIS A CA 1
ATOM 919 C C . HIS A 1 126 ? 27.670 1.973 53.508 1.00 22.92 176 HIS A C 1
ATOM 920 O O . HIS A 1 126 ? 28.834 2.013 53.943 1.00 24.76 176 HIS A O 1
ATOM 927 N N . ARG A 1 127 ? 27.410 1.900 52.200 1.00 24.13 177 ARG A N 1
ATOM 928 C CA . ARG A 1 127 ? 28.433 1.763 51.175 1.00 24.75 177 ARG A CA 1
ATOM 929 C C . ARG A 1 127 ? 28.400 2.740 50.001 1.00 25.51 177 ARG A C 1
ATOM 930 O O . ARG A 1 127 ? 29.450 3.069 49.431 1.00 28.18 177 ARG A O 1
ATOM 938 N N . ARG A 1 128 ? 27.189 3.203 49.666 1.00 24.19 178 ARG A N 1
ATOM 939 C CA A ARG A 1 128 ? 26.977 4.170 48.565 0.50 23.06 178 ARG A CA 1
ATOM 940 C CA B ARG A 1 128 ? 27.005 4.174 48.574 0.50 23.13 178 ARG A CA 1
ATOM 941 C C . ARG A 1 128 ? 26.663 5.512 49.217 1.00 20.84 178 ARG A C 1
ATOM 942 O O . ARG A 1 128 ? 25.649 5.640 49.911 1.00 23.30 178 ARG A O 1
ATOM 957 N N . PHE A 1 129 ? 27.561 6.454 49.030 1.00 21.46 179 PHE A N 1
ATOM 958 C CA . PHE A 1 129 ? 27.494 7.756 49.730 1.00 21.19 179 PHE A CA 1
ATOM 959 C C . PHE A 1 129 ? 27.194 8.899 48.805 1.00 21.07 179 PHE A C 1
ATOM 960 O O . PHE A 1 129 ? 27.844 9.037 47.758 1.00 22.40 179 PHE A O 1
ATOM 968 N N . ALA A 1 130 ? 26.282 9.751 49.215 1.00 19.36 180 ALA A N 1
ATOM 969 C CA . ALA A 1 130 ? 26.138 11.076 48.634 1.00 20.02 180 ALA A CA 1
ATOM 970 C C . ALA A 1 130 ? 26.803 12.085 49.548 1.00 19.39 180 ALA A C 1
ATOM 971 O O . ALA A 1 130 ? 26.767 11.951 50.784 1.00 19.81 180 ALA A O 1
ATOM 973 N N . TYR A 1 131 ? 27.469 13.064 48.965 1.00 18.96 181 TYR A N 1
ATOM 974 C CA . TYR A 1 131 ? 28.199 14.075 49.687 1.00 18.92 181 TYR A CA 1
ATOM 975 C C . TYR A 1 131 ? 27.746 15.436 49.208 1.00 18.93 181 TYR A C 1
ATOM 976 O O . TYR A 1 131 ? 27.751 15.695 47.979 1.00 19.85 181 TYR A O 1
ATOM 985 N N . VAL A 1 132 ? 27.345 16.302 50.136 1.00 17.90 182 VAL A N 1
ATOM 986 C CA . VAL A 1 132 ? 26.883 17.616 49.870 1.00 18.39 182 VAL A CA 1
ATOM 987 C C . VAL A 1 132 ? 27.831 18.591 50.500 1.00 19.51 182 VAL A C 1
ATOM 988 O O . VAL A 1 132 ? 28.302 18.381 51.635 1.00 19.99 182 VAL A O 1
ATOM 992 N N . SER A 1 133 ? 28.134 19.704 49.825 1.00 20.35 183 SER A N 1
ATOM 993 C CA . SER A 1 133 ? 28.973 20.745 50.334 1.00 21.39 183 SER A CA 1
ATOM 994 C C . SER A 1 133 ? 28.303 22.094 50.014 1.00 22.27 183 SER A C 1
ATOM 995 O O . SER A 1 133 ? 27.571 22.236 49.053 1.00 22.86 183 SER A O 1
ATOM 998 N N . GLY A 1 134 ? 28.613 23.073 50.878 1.00 23.26 184 GLY A N 1
ATOM 999 C CA . GLY A 1 134 ? 28.308 24.431 50.581 1.00 25.65 184 GLY A CA 1
ATOM 1000 C C . GLY A 1 134 ? 29.247 25.141 49.636 1.00 27.07 184 GLY A C 1
ATOM 1001 O O . GLY A 1 134 ? 28.960 26.258 49.216 1.00 36.78 184 GLY A O 1
ATOM 1002 N N . GLY A 1 135 ? 30.311 24.501 49.289 1.00 27.91 185 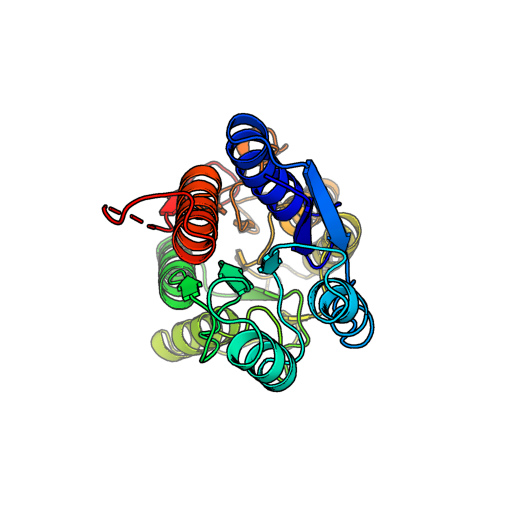GLY A N 1
ATOM 1003 C CA . GLY A 1 135 ? 31.283 25.033 48.381 1.00 34.81 185 GLY A CA 1
ATOM 1004 C C . GLY A 1 135 ? 31.182 24.320 47.061 1.00 32.49 185 GLY A C 1
ATOM 1005 O O . GLY A 1 135 ? 30.402 23.356 46.842 1.00 29.78 185 GLY A O 1
ATOM 1006 N N . THR A 1 136 ? 32.035 24.805 46.164 1.00 39.97 186 THR A N 1
ATOM 1007 C CA . THR A 1 136 ? 32.134 24.244 44.887 1.00 40.96 186 THR A CA 1
ATOM 1008 C C . THR A 1 136 ? 33.246 23.313 45.083 1.00 61.84 186 THR A C 1
ATOM 1009 O O . THR A 1 136 ? 34.374 23.736 45.294 1.00 49.86 186 THR A O 1
ATOM 1013 N N . ILE A 1 137 ? 32.884 22.046 44.994 1.00 34.87 187 ILE A N 1
ATOM 1014 C CA . ILE A 1 137 ? 33.705 20.889 45.370 1.00 40.97 187 ILE A CA 1
ATOM 1015 C C . ILE A 1 137 ? 34.983 20.753 44.519 1.00 43.73 187 ILE A C 1
ATOM 1016 O O . ILE A 1 137 ? 35.997 20.280 45.046 1.00 50.40 187 ILE A O 1
ATOM 1021 N N . SER A 1 138 ? 34.899 21.121 43.241 1.00 54.30 188 SER A N 1
ATOM 1022 C CA . SER A 1 138 ? 36.035 21.020 42.283 1.00 53.87 188 SER A CA 1
ATOM 1023 C C . SER A 1 138 ? 37.174 22.019 42.573 1.00 61.17 188 SER A C 1
ATOM 1024 O O . SER A 1 138 ? 38.348 21.755 42.259 1.00 67.92 188 SER A O 1
ATOM 1027 N N . GLY A 1 139 ? 36.844 23.174 43.132 1.00 46.48 189 GLY A N 1
ATOM 1028 C CA . GLY A 1 139 ? 37.869 24.173 43.478 1.00 56.66 189 GLY A CA 1
ATOM 1029 C C . GLY A 1 139 ? 38.071 24.370 44.968 1.00 53.59 189 GLY A C 1
ATOM 1030 O O . GLY A 1 139 ? 37.582 23.591 45.793 1.00 55.37 189 GLY A O 1
ATOM 1031 N N . ALA A 1 140 ? 38.797 25.427 45.310 1.00 63.58 190 ALA A N 1
ATOM 1032 C CA . ALA A 1 140 ? 38.947 25.817 46.717 1.00 49.93 190 ALA A CA 1
ATOM 1033 C C . ALA A 1 140 ? 37.593 26.279 47.223 1.00 56.98 190 ALA A C 1
ATOM 1034 O O . ALA A 1 140 ? 36.798 26.914 46.502 1.00 60.43 190 ALA A O 1
ATOM 1036 N N . HIS A 1 141 ? 37.282 25.884 48.450 1.00 41.76 191 HIS A N 1
ATOM 1037 C CA . HIS A 1 141 ? 35.976 26.175 49.021 1.00 36.47 191 HIS A CA 1
ATOM 1038 C C . HIS A 1 141 ? 35.983 26.137 50.535 1.00 37.56 191 HIS A C 1
ATOM 1039 O O . HIS A 1 141 ? 36.839 25.430 51.192 1.00 38.14 191 HIS A O 1
ATOM 1046 N N . HIS A 1 142 ? 34.990 26.836 51.089 1.00 39.28 192 HIS A N 1
ATOM 1047 C CA . HIS A 1 142 ? 34.642 26.725 52.493 1.00 39.01 192 HIS A CA 1
ATOM 1048 C C . HIS A 1 142 ? 34.304 25.240 52.672 1.00 40.19 192 HIS A C 1
ATOM 1049 O O . HIS A 1 142 ? 33.470 24.628 51.914 1.00 39.68 192 HIS A O 1
ATOM 1056 N N . GLY A 1 143 ? 34.913 24.678 53.704 1.00 34.26 193 GLY A N 1
ATOM 1057 C CA . GLY A 1 143 ? 34.588 23.295 54.035 1.00 32.67 193 GLY A CA 1
ATOM 1058 C C . GLY A 1 143 ? 35.456 22.288 53.318 1.00 33.78 193 GLY A C 1
ATOM 1059 O O . GLY A 1 143 ? 35.144 21.141 53.297 1.00 27.57 193 GLY A O 1
ATOM 1060 N N . GLN A 1 144 ? 36.524 22.733 52.690 1.00 30.73 194 GLN A N 1
ATOM 1061 C CA . GLN A 1 144 ? 37.440 21.787 52.048 1.00 32.03 194 GLN A CA 1
ATOM 1062 C C . GLN A 1 144 ? 38.169 20.780 52.995 1.00 27.91 194 GLN A C 1
ATOM 1063 O O . GLN A 1 144 ? 38.506 19.704 52.506 1.00 28.83 194 GLN A O 1
ATOM 1069 N N . SER A 1 145 ? 38.374 21.072 54.300 1.00 27.09 195 SER A N 1
ATOM 1070 C CA A SER A 1 145 ? 38.922 20.061 55.229 0.50 27.36 195 SER A CA 1
ATOM 1071 C CA B SER A 1 145 ? 38.883 20.051 55.224 0.50 27.13 195 SER A CA 1
ATOM 1072 C C . SER A 1 145 ? 37.927 18.875 55.228 1.00 25.70 195 SER A C 1
ATOM 1073 O O . SER A 1 145 ? 38.326 17.718 55.265 1.00 25.12 195 SER A O 1
ATOM 1078 N N . ARG A 1 146 ? 36.651 19.155 55.167 1.00 22.19 196 ARG A N 1
ATOM 1079 C CA . ARG A 1 146 ? 35.612 18.144 55.179 1.00 20.61 196 ARG A CA 1
ATOM 1080 C C . ARG A 1 146 ? 35.582 17.371 53.876 1.00 21.17 196 ARG A C 1
ATOM 1081 O O . ARG A 1 146 ? 35.428 16.139 53.849 1.00 22.01 196 ARG A O 1
ATOM 1089 N N . THR A 1 147 ? 35.738 18.071 52.742 1.00 21.52 197 THR A N 1
ATOM 1090 C CA . THR A 1 147 ? 35.752 17.425 51.409 1.00 22.40 197 THR A CA 1
ATOM 1091 C C . THR A 1 147 ? 36.986 16.476 51.344 1.00 23.66 197 THR A C 1
ATOM 1092 O O . THR A 1 147 ? 36.854 15.355 50.891 1.00 23.25 197 THR A O 1
ATOM 1096 N N . GLN A 1 148 ? 38.098 16.943 51.870 1.00 22.83 198 GLN A N 1
ATOM 1097 C CA . GLN A 1 148 ? 39.301 16.066 51.844 1.00 24.33 198 GLN A CA 1
ATOM 1098 C C . GLN A 1 148 ? 39.072 14.848 52.726 1.00 23.21 198 GLN A C 1
ATOM 1099 O O . GLN A 1 148 ? 39.487 13.728 52.365 1.00 24.34 198 GLN A O 1
ATOM 1105 N N . ALA A 1 149 ? 38.445 15.038 53.899 1.00 21.66 199 ALA A N 1
ATOM 1106 C CA . ALA A 1 149 ? 38.089 13.919 54.737 1.00 22.22 199 ALA A CA 1
ATOM 1107 C C . ALA A 1 149 ? 37.208 12.906 54.027 1.00 23.94 199 ALA A C 1
ATOM 1108 O O . ALA A 1 149 ? 37.435 11.677 54.107 1.00 23.42 199 ALA A O 1
ATOM 1110 N N . PHE A 1 150 ? 36.211 13.406 53.287 1.00 21.48 200 PHE A N 1
ATOM 1111 C CA . PHE A 1 150 ? 35.378 12.543 52.511 1.00 21.53 200 PHE A CA 1
ATOM 1112 C C . PHE A 1 150 ? 36.179 11.738 51.485 1.00 23.28 200 PHE A C 1
ATOM 1113 O O . PHE A 1 150 ? 36.019 10.515 51.379 1.00 23.32 200 PHE A O 1
ATOM 1121 N N . LEU A 1 151 ? 37.007 12.427 50.696 1.00 22.62 201 LEU A N 1
ATOM 1122 C CA . LEU A 1 151 ? 37.744 11.722 49.649 1.00 24.75 201 LEU A CA 1
ATOM 1123 C C . LEU A 1 151 ? 38.690 10.724 50.323 1.00 24.22 201 LEU A C 1
ATOM 1124 O O . LEU A 1 151 ? 38.827 9.623 49.784 1.00 26.50 201 LEU A O 1
ATOM 1129 N N . ASP A 1 152 ? 39.316 11.092 51.432 1.00 25.88 202 ASP A N 1
ATOM 1130 C CA . ASP A 1 152 ? 40.250 10.160 52.113 1.00 25.70 202 ASP A CA 1
ATOM 1131 C C . ASP A 1 152 ? 39.546 8.969 52.660 1.00 25.06 202 ASP A C 1
ATOM 1132 O O . ASP A 1 152 ? 40.044 7.820 52.582 1.00 27.71 202 ASP A O 1
ATOM 1137 N N . PHE A 1 153 ? 38.336 9.161 53.184 1.00 24.71 203 PHE A N 1
ATOM 1138 C CA . PHE A 1 153 ? 37.505 8.076 53.686 1.00 24.59 203 PHE A CA 1
ATOM 1139 C C . PHE A 1 153 ? 37.142 7.110 52.552 1.00 24.11 203 PHE A C 1
ATOM 1140 O O . PHE A 1 153 ? 37.259 5.876 52.745 1.00 26.56 203 PHE A O 1
ATOM 1148 N N . MET A 1 154 ? 36.709 7.625 51.407 1.00 24.54 204 MET A N 1
ATOM 1149 C CA . MET A 1 154 ? 36.295 6.774 50.311 1.00 26.38 204 MET A CA 1
ATOM 1150 C C . MET A 1 154 ? 37.511 5.929 49.860 1.00 30.63 204 MET A C 1
ATOM 1151 O O . MET A 1 154 ? 37.406 4.721 49.636 1.00 30.00 204 MET A O 1
ATOM 1156 N N . GLN A 1 155 ? 38.640 6.587 49.791 1.00 26.75 205 GLN A N 1
ATOM 1157 C CA . GLN A 1 155 ? 39.897 5.933 49.282 1.00 28.94 205 GLN A CA 1
ATOM 1158 C C . GLN A 1 155 ? 40.256 4.841 50.289 1.00 29.39 205 GLN A C 1
ATOM 1159 O O . GLN A 1 155 ? 40.664 3.717 49.879 1.00 36.01 205 GLN A O 1
ATOM 1165 N N . ALA A 1 156 ? 40.221 5.150 51.572 1.00 29.50 206 ALA A N 1
ATOM 1166 C CA . ALA A 1 156 ? 40.574 4.186 52.682 1.00 30.64 206 ALA A CA 1
ATOM 1167 C C . ALA A 1 156 ? 39.739 2.893 52.675 1.00 36.17 206 ALA A C 1
ATOM 1168 O O . ALA A 1 156 ? 40.193 1.826 53.145 1.00 37.93 206 ALA A O 1
ATOM 1170 N N . HIS A 1 157 ? 38.508 2.987 52.142 1.00 32.62 207 HIS A N 1
ATOM 1171 C CA . HIS A 1 157 ? 37.595 1.823 51.978 1.00 33.80 207 HIS A CA 1
ATOM 1172 C C . HIS A 1 157 ? 37.412 1.311 50.563 1.00 37.24 207 HIS A C 1
ATOM 1173 O O . HIS A 1 157 ? 36.512 0.475 50.331 1.00 41.56 207 HIS A O 1
ATOM 1180 N N . GLN A 1 158 ? 38.228 1.810 49.641 1.00 33.74 208 GLN A N 1
ATOM 1181 C CA . GLN A 1 158 ? 38.193 1.526 48.255 1.00 35.72 208 GLN A CA 1
ATOM 1182 C C . GLN A 1 158 ? 36.777 1.624 47.721 1.00 44.49 208 GLN A C 1
ATOM 1183 O O . GLN A 1 158 ? 36.300 0.724 47.027 1.00 41.09 208 GLN A O 1
ATOM 1189 N N . LEU A 1 159 ? 36.103 2.718 48.092 1.00 34.94 209 LEU A N 1
ATOM 1190 C CA . LEU A 1 159 ? 34.772 3.034 47.561 1.00 31.19 209 LEU A CA 1
ATOM 1191 C C . LEU A 1 159 ? 34.873 4.004 46.372 1.00 33.68 209 LEU A C 1
ATOM 1192 O O . LEU A 1 159 ? 35.546 5.020 46.484 1.00 38.42 209 LEU A O 1
ATOM 1197 N N . LEU A 1 160 ? 34.229 3.682 45.249 1.00 39.53 210 LEU A N 1
ATOM 1198 C CA . LEU A 1 160 ? 34.264 4.532 44.062 1.00 42.05 210 LEU A CA 1
ATOM 1199 C C . LEU A 1 160 ? 33.395 5.733 44.391 1.00 38.94 210 LEU A C 1
ATOM 1200 O O . LEU A 1 160 ? 32.265 5.584 44.827 1.00 38.08 210 LEU A O 1
ATOM 1205 N N . VAL A 1 161 ? 33.933 6.911 44.190 1.00 33.84 211 VAL A N 1
ATOM 1206 C CA . VAL A 1 161 ? 33.126 8.113 44.299 1.00 29.62 211 VAL A CA 1
ATOM 1207 C C . VAL A 1 161 ? 32.184 8.196 43.118 1.00 34.16 211 VAL A C 1
ATOM 1208 O O . VAL A 1 161 ? 32.623 8.114 41.970 1.00 35.42 211 VAL A O 1
ATOM 1212 N N . ALA A 1 162 ? 30.889 8.262 43.378 1.00 29.50 212 ALA A N 1
ATOM 1213 C CA . ALA A 1 162 ? 29.863 8.439 42.335 1.00 27.84 212 ALA A CA 1
ATOM 1214 C C . ALA A 1 162 ? 29.699 9.931 42.134 1.00 26.60 212 ALA A C 1
ATOM 1215 O O . ALA A 1 162 ? 29.124 10.652 42.977 1.00 25.63 212 ALA A O 1
ATOM 1217 N N . GLN A 1 163 ? 30.102 10.454 41.015 1.00 29.54 213 GLN A N 1
ATOM 1218 C CA . GLN A 1 163 ? 30.035 11.876 40.745 1.00 28.10 213 GLN A CA 1
ATOM 1219 C C . GLN A 1 163 ? 28.589 12.410 40.752 1.00 29.03 213 GLN A C 1
ATOM 1220 O O . GLN A 1 163 ? 28.332 13.572 41.132 1.00 31.63 213 GLN A O 1
ATOM 1226 N N . ASP A 1 164 ? 27.671 11.540 40.336 1.00 27.98 214 ASP A N 1
ATOM 1227 C CA . ASP A 1 164 ? 26.267 11.905 40.285 1.00 28.35 214 ASP A CA 1
ATOM 1228 C C . ASP A 1 164 ? 25.638 12.056 41.721 1.00 27.80 214 ASP A C 1
ATOM 1229 O O . ASP A 1 164 ? 24.539 12.575 41.865 1.00 28.46 214 ASP A O 1
ATOM 1234 N N . LEU A 1 165 ? 26.371 11.650 42.745 1.00 23.16 215 LEU A N 1
ATOM 1235 C CA . LEU A 1 165 ? 25.908 11.813 44.158 1.00 20.51 215 LEU A CA 1
ATOM 1236 C C . LEU A 1 165 ? 26.679 12.850 44.866 1.00 20.58 215 LEU A C 1
ATOM 1237 O O . LEU A 1 165 ? 26.658 12.905 46.128 1.00 21.70 215 LEU A O 1
ATOM 1242 N N . LEU A 1 166 ? 27.379 13.746 44.186 1.00 21.31 216 LEU A N 1
ATOM 1243 C CA . LEU A 1 166 ? 28.038 14.877 44.738 1.00 21.90 216 LEU A CA 1
ATOM 1244 C C . LEU A 1 166 ? 27.246 16.134 44.404 1.00 23.61 216 LEU A C 1
ATOM 1245 O O . LEU A 1 166 ? 26.858 16.372 43.257 1.00 26.07 216 LEU A O 1
ATOM 1250 N N . PHE A 1 167 ? 27.002 16.972 45.424 1.00 20.42 217 PHE A N 1
ATOM 1251 C CA . PHE A 1 167 ? 26.204 18.172 45.326 1.00 21.56 217 PHE A CA 1
ATOM 1252 C C . PHE A 1 167 ? 26.885 19.307 45.935 1.00 22.18 217 PHE A C 1
ATOM 1253 O O . PHE A 1 167 ? 27.113 19.378 47.143 1.00 23.45 217 PHE A O 1
ATOM 1261 N N . GLY A 1 168 ? 27.257 20.282 45.128 1.00 24.22 218 GLY A N 1
ATOM 1262 C CA . GLY A 1 168 ? 27.885 21.459 45.608 1.00 24.84 218 GLY A CA 1
ATOM 1263 C C . GLY A 1 168 ? 27.004 22.698 45.626 1.00 25.18 218 GLY A C 1
ATOM 1264 O O . GLY A 1 168 ? 25.904 22.730 45.132 1.00 25.03 218 GLY A O 1
ATOM 1265 N N . GLN A 1 169 ? 27.517 23.670 46.419 1.00 25.27 219 GLN A N 1
ATOM 1266 C CA . GLN A 1 169 ? 26.762 24.953 46.651 1.00 26.12 219 GLN A CA 1
ATOM 1267 C C . GLN A 1 169 ? 25.378 24.784 47.177 1.00 25.94 219 GLN A C 1
ATOM 1268 O O . GLN A 1 169 ? 24.423 25.466 46.796 1.00 27.31 219 GLN A O 1
ATOM 1274 N N . ILE A 1 170 ? 25.269 23.847 48.160 1.00 22.39 220 ILE A N 1
ATOM 1275 C CA . ILE A 1 170 ? 23.984 23.601 48.783 1.00 21.17 220 ILE A CA 1
ATOM 1276 C C . ILE A 1 170 ? 24.033 24.108 50.228 1.00 20.86 220 ILE A C 1
ATOM 1277 O O . ILE A 1 170 ? 24.857 23.611 51.032 1.00 21.35 220 ILE A O 1
ATOM 1282 N N . HIS A 1 171 ? 23.201 25.098 50.537 1.00 19.92 221 HIS A N 1
ATOM 1283 C CA . HIS A 1 171 ? 23.272 25.795 51.801 1.00 20.12 221 HIS A CA 1
ATOM 1284 C C . HIS A 1 171 ? 22.066 25.719 52.657 1.00 20.39 221 HIS A C 1
ATOM 1285 O O . HIS A 1 171 ? 22.135 25.653 53.875 1.00 21.09 221 HIS A O 1
ATOM 1292 N N . THR A 1 172 ? 20.883 25.792 52.049 1.00 21.02 222 THR A N 1
ATOM 1293 C CA . THR A 1 172 ? 19.654 26.006 52.777 1.00 21.16 222 THR A CA 1
ATOM 1294 C C . THR A 1 172 ? 18.758 24.758 52.818 1.00 19.49 222 THR A C 1
ATOM 1295 O O . THR A 1 172 ? 18.976 23.802 52.053 1.00 19.76 222 THR A O 1
ATOM 1299 N N . ALA A 1 173 ? 17.736 24.776 53.653 1.00 20.11 223 ALA A N 1
ATOM 1300 C CA . ALA A 1 173 ? 16.756 23.734 53.668 1.00 18.99 223 ALA A CA 1
ATOM 1301 C C . ALA A 1 173 ? 16.066 23.569 52.319 1.00 20.16 223 ALA A C 1
ATOM 1302 O O . ALA A 1 173 ? 15.779 22.469 51.913 1.00 19.71 223 ALA A O 1
ATOM 1304 N N . LYS A 1 174 ? 15.744 24.678 51.663 1.00 21.37 224 LYS A N 1
ATOM 1305 C CA . LYS A 1 174 ? 15.047 24.625 50.371 1.00 21.83 224 LYS A CA 1
ATOM 1306 C C . LYS A 1 174 ? 15.939 23.944 49.339 1.00 21.08 224 LYS A C 1
ATOM 1307 O O . LYS A 1 174 ? 15.482 23.104 48.535 1.00 21.57 224 LYS A O 1
ATOM 1313 N N . GLU A 1 175 ? 17.259 24.221 49.347 1.00 20.93 225 GLU A N 1
ATOM 1314 C CA . GLU A 1 175 ? 18.185 23.543 48.482 1.00 20.55 225 GLU A CA 1
ATOM 1315 C C . GLU A 1 175 ? 18.289 22.089 48.841 1.00 19.48 225 GLU A C 1
ATOM 1316 O O . GLU A 1 175 ? 18.375 21.221 47.962 1.00 20.67 225 GLU A O 1
ATOM 1322 N N . GLY A 1 176 ? 18.268 21.790 50.142 1.00 18.80 226 GLY A N 1
ATOM 1323 C CA . GLY A 1 176 ? 18.276 20.410 50.551 1.00 18.49 226 GLY A CA 1
ATOM 1324 C C . GLY A 1 176 ? 17.008 19.677 50.108 1.00 18.36 226 GLY A C 1
ATOM 1325 O O . GLY A 1 176 ? 17.078 18.475 49.737 1.00 17.89 226 GLY A O 1
ATOM 1326 N N . GLN A 1 177 ? 15.860 20.322 50.101 1.00 19.01 227 GLN A N 1
ATOM 1327 C CA . GLN A 1 177 ? 14.654 19.702 49.561 1.00 19.06 227 GLN A CA 1
ATOM 1328 C C . GLN A 1 177 ? 14.864 19.262 48.110 1.00 19.00 227 GLN A C 1
ATOM 1329 O O . GLN A 1 177 ? 14.415 18.191 47.719 1.00 19.68 227 GLN A O 1
ATOM 1335 N N . ALA A 1 178 ? 15.525 20.115 47.306 1.00 19.08 228 ALA A N 1
ATOM 1336 C CA . ALA A 1 178 ? 15.749 19.757 45.910 1.00 20.16 228 ALA A CA 1
ATOM 1337 C C . ALA A 1 178 ? 16.684 18.567 45.819 1.00 20.28 228 ALA A C 1
ATOM 1338 O O . ALA A 1 178 ? 16.476 17.667 45.005 1.00 20.62 228 ALA A O 1
ATOM 1340 N N . VAL A 1 179 ? 17.733 18.530 46.628 1.00 19.96 229 VAL A N 1
ATOM 1341 C CA . VAL A 1 179 ? 18.639 17.359 46.644 1.00 19.55 229 VAL A CA 1
ATOM 1342 C C . VAL A 1 179 ? 17.859 16.107 47.027 1.00 19.64 229 VAL A C 1
ATOM 1343 O O . VAL A 1 179 ? 17.954 15.065 46.377 1.00 20.02 229 VAL A O 1
ATOM 1347 N N . GLY A 1 180 ? 17.085 16.200 48.111 1.00 18.91 230 GLY A N 1
ATOM 1348 C CA . GLY A 1 180 ? 16.347 15.043 48.539 1.00 19.33 230 GLY A CA 1
ATOM 1349 C C . GLY A 1 180 ? 15.340 14.556 47.530 1.00 19.08 230 GLY A C 1
ATOM 1350 O O . GLY A 1 180 ? 15.136 13.358 47.400 1.00 19.11 230 GLY A O 1
ATOM 1351 N N . LYS A 1 181 ? 14.677 15.479 46.835 1.00 19.45 231 LYS A N 1
ATOM 1352 C CA . LYS A 1 181 ? 13.722 15.060 45.821 1.00 20.08 231 LYS A CA 1
ATOM 1353 C C . LYS A 1 181 ? 14.430 14.304 44.675 1.00 19.92 231 LYS A C 1
ATOM 1354 O O . LYS A 1 181 ? 13.942 13.259 44.220 1.00 20.98 231 LYS A O 1
ATOM 1360 N N . GLN A 1 182 ? 15.603 14.777 44.297 1.00 19.04 232 GLN A N 1
ATOM 1361 C CA . GLN A 1 182 ? 16.385 14.052 43.296 1.00 20.53 232 GLN A CA 1
ATOM 1362 C C . GLN A 1 182 ? 16.792 12.695 43.788 1.00 19.43 232 GLN A C 1
ATOM 1363 O O . GLN A 1 182 ? 16.654 11.675 43.095 1.00 20.37 232 GLN A O 1
ATOM 1369 N N . LEU A 1 183 ? 17.322 12.591 45.023 1.00 19.26 233 LEU A N 1
ATOM 1370 C CA . LEU A 1 183 ? 17.725 11.278 45.563 1.00 18.84 233 LEU A CA 1
ATOM 1371 C C . LEU A 1 183 ? 16.521 10.338 45.666 1.00 18.81 233 LEU A C 1
ATOM 1372 O O . LEU A 1 183 ? 16.674 9.154 45.350 1.00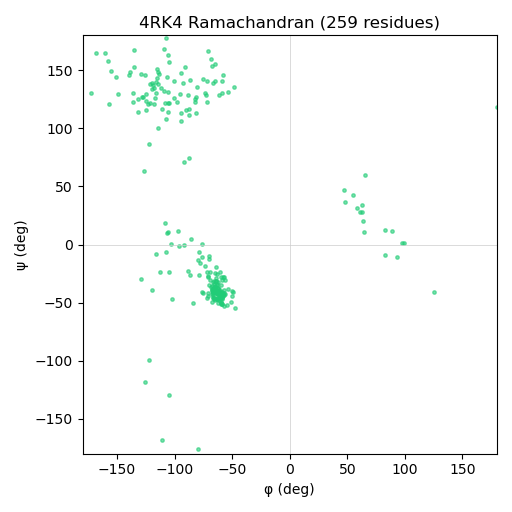 20.89 233 LEU A O 1
ATOM 1377 N N . ALA A 1 184 ? 15.379 10.839 46.088 1.00 20.34 234 ALA A N 1
ATOM 1378 C CA . ALA A 1 184 ? 14.201 9.998 46.236 1.00 21.82 234 ALA A CA 1
ATOM 1379 C C . ALA A 1 184 ? 13.716 9.452 44.889 1.00 22.04 234 ALA A C 1
ATOM 1380 O O . ALA A 1 184 ? 12.988 8.449 44.839 1.00 23.64 234 ALA A O 1
ATOM 1382 N N . SER A 1 185 ? 14.066 10.172 43.805 1.00 20.86 235 SER A N 1
ATOM 1383 C CA . SER A 1 185 ? 13.607 9.769 42.455 1.00 22.38 235 SER A CA 1
ATOM 1384 C C . SER A 1 185 ? 14.339 8.557 41.975 1.00 22.26 235 SER A C 1
ATOM 1385 O O . SER A 1 185 ? 13.924 7.969 40.939 1.00 22.92 235 SER A O 1
ATOM 1388 N N . LEU A 1 186 ? 15.488 8.230 42.566 1.00 21.14 236 LEU A N 1
ATOM 1389 C CA . LEU A 1 186 ? 16.409 7.248 42.086 1.00 21.20 236 LEU A CA 1
ATOM 1390 C C . LEU A 1 186 ? 15.942 5.817 42.329 1.00 23.87 236 LEU A C 1
ATOM 1391 O O . LEU A 1 186 ? 15.380 5.474 43.366 1.00 26.36 236 LEU A O 1
ATOM 1396 N N . ALA A 1 187 ? 16.217 4.938 41.363 1.00 22.88 237 ALA A N 1
ATOM 1397 C CA . ALA A 1 187 ? 15.992 3.531 41.537 1.00 25.04 237 ALA A CA 1
ATOM 1398 C C . ALA A 1 187 ? 16.789 3.066 42.732 1.00 29.02 237 ALA A C 1
ATOM 1399 O O . ALA A 1 187 ? 17.937 3.472 42.920 1.00 26.57 237 ALA A O 1
ATOM 1401 N N . PRO A 1 188 ? 16.203 2.066 43.482 1.00 30.48 238 PRO A N 1
ATOM 1402 C CA . PRO A 1 188 ? 16.907 1.613 44.673 1.00 31.97 238 PRO A CA 1
ATOM 1403 C C . PRO A 1 188 ? 18.351 1.273 44.439 1.00 31.75 238 PRO A C 1
ATOM 1404 O O . PRO A 1 188 ? 19.205 1.561 45.354 1.00 39.54 238 PRO A O 1
ATOM 1408 N N . ASN A 1 189 ? 18.697 0.621 43.310 1.00 34.98 239 ASN A N 1
ATOM 1409 C CA . ASN A 1 189 ? 20.086 0.203 43.069 1.00 37.41 239 ASN A CA 1
ATOM 1410 C C . ASN A 1 189 ? 21.144 1.318 42.772 1.00 41.32 239 ASN A C 1
ATOM 1411 O O . ASN A 1 189 ? 22.368 1.055 42.768 1.00 46.94 239 ASN A O 1
ATOM 1416 N N . VAL A 1 190 ? 20.677 2.550 42.504 1.00 32.14 240 VAL A N 1
ATOM 1417 C CA . VAL A 1 190 ? 21.592 3.697 42.308 1.00 32.32 240 VAL A CA 1
ATOM 1418 C C . VAL A 1 190 ? 21.392 4.796 43.428 1.00 25.80 240 VAL A C 1
ATOM 1419 O O . VAL A 1 190 ? 22.145 5.724 43.497 1.00 28.59 240 VAL A O 1
ATOM 1423 N N . ARG A 1 191 ? 20.384 4.632 44.222 1.00 25.23 241 ARG A N 1
ATOM 1424 C CA . ARG A 1 191 ? 20.156 5.513 45.378 1.00 23.09 241 ARG A CA 1
ATOM 1425 C C . ARG A 1 191 ? 21.291 5.359 46.400 1.00 22.04 241 ARG A C 1
ATOM 1426 O O . ARG A 1 191 ? 21.769 4.250 46.661 1.00 23.95 241 ARG A O 1
ATOM 1434 N N . PRO A 1 192 ? 21.753 6.447 47.024 1.00 21.24 242 PRO A N 1
ATOM 1435 C CA . PRO A 1 192 ? 22.703 6.278 48.123 1.00 21.68 242 PRO A CA 1
ATOM 1436 C C . PRO A 1 192 ? 22.112 5.614 49.344 1.00 20.60 242 PRO A C 1
ATOM 1437 O O . PRO A 1 192 ? 20.931 5.719 49.573 1.00 22.33 242 PRO A O 1
ATOM 1441 N N . ASP A 1 193 ? 22.996 4.958 50.096 1.00 20.37 243 ASP A N 1
ATOM 1442 C CA . ASP A 1 193 ? 22.672 4.440 51.420 1.00 21.65 243 ASP A CA 1
ATOM 1443 C C . ASP A 1 193 ? 22.689 5.492 52.510 1.00 18.87 243 ASP A C 1
ATOM 1444 O O . ASP A 1 193 ? 22.014 5.373 53.512 1.00 19.73 243 ASP A O 1
ATOM 1449 N N . ALA A 1 194 ? 23.479 6.529 52.254 1.00 19.12 244 ALA A N 1
ATOM 1450 C CA . ALA A 1 194 ? 23.692 7.577 53.279 1.00 18.67 244 ALA A CA 1
ATOM 1451 C C . ALA A 1 194 ? 24.082 8.855 52.588 1.00 18.73 244 ALA A C 1
ATOM 1452 O O . ALA A 1 194 ? 24.728 8.820 51.530 1.00 18.71 244 ALA A O 1
ATOM 1454 N N . VAL A 1 195 ? 23.704 9.957 53.210 1.00 18.16 245 VAL A N 1
ATOM 1455 C CA . VAL A 1 195 ? 23.989 11.327 52.704 1.00 18.83 245 VAL A CA 1
ATOM 1456 C C . VAL A 1 195 ? 24.712 12.113 53.770 1.00 17.46 245 VAL A C 1
ATOM 1457 O O . VAL A 1 195 ? 24.199 12.227 54.915 1.00 18.58 245 VAL A O 1
ATOM 1461 N N . PHE A 1 196 ? 25.894 12.634 53.450 1.00 17.23 246 PHE A N 1
ATOM 1462 C CA . PHE A 1 196 ? 26.625 13.527 54.304 1.00 17.49 246 PHE A CA 1
ATOM 1463 C C . PHE A 1 196 ? 26.290 14.948 53.899 1.00 17.40 246 PHE A C 1
ATOM 1464 O O . PHE A 1 196 ? 26.684 15.368 52.803 1.00 18.06 246 PHE A O 1
ATOM 1472 N N . THR A 1 197 ? 25.502 15.655 54.686 1.00 16.32 247 THR A N 1
ATOM 1473 C CA . THR A 1 197 ? 24.911 16.898 54.258 1.00 16.28 247 THR A CA 1
ATOM 1474 C C . THR A 1 197 ? 25.730 18.156 54.487 1.00 17.17 247 THR A C 1
ATOM 1475 O O . THR A 1 197 ? 25.440 19.192 53.830 1.00 17.67 247 THR A O 1
ATOM 1479 N N . ASN A 1 198 ? 26.658 18.119 55.423 1.00 16.40 248 ASN A N 1
ATOM 1480 C CA . ASN A 1 198 ? 27.444 19.277 55.825 1.00 17.15 248 ASN A CA 1
ATOM 1481 C C . ASN A 1 198 ? 26.624 20.388 56.471 1.00 16.85 248 ASN A C 1
ATOM 1482 O O . ASN A 1 198 ? 27.183 21.474 56.705 1.00 17.86 248 ASN A O 1
ATOM 1487 N N . SER A 1 199 ? 25.371 20.163 56.820 1.00 16.78 249 SER A N 1
ATOM 1488 C CA . SER A 1 199 ? 24.582 21.228 57.396 1.00 16.77 249 SER A CA 1
ATOM 1489 C C . SER A 1 199 ? 23.244 20.713 57.878 1.00 16.13 249 SER A C 1
ATOM 1490 O O . SER A 1 199 ? 22.513 20.047 57.123 1.00 16.89 249 SER A O 1
ATOM 1493 N N . ASP A 1 200 ? 22.875 21.047 59.125 1.00 16.50 250 ASP A N 1
ATOM 1494 C CA . ASP A 1 200 ? 21.578 20.656 59.627 1.00 16.74 250 ASP A CA 1
ATOM 1495 C C . ASP A 1 200 ? 20.430 21.299 58.871 1.00 16.99 250 ASP A C 1
ATOM 1496 O O . ASP A 1 200 ? 19.332 20.731 58.778 1.00 17.98 250 ASP A O 1
ATOM 1501 N N . GLU A 1 201 ? 20.634 22.526 58.357 1.00 16.95 251 GLU A N 1
ATOM 1502 C CA . GLU A 1 201 ? 19.592 23.135 57.495 1.00 17.55 251 GLU A CA 1
ATOM 1503 C C . GLU A 1 201 ? 19.344 22.257 56.262 1.00 17.89 251 GLU A C 1
ATOM 1504 O O . GLU A 1 201 ? 18.197 21.923 55.944 1.00 18.12 251 GLU A O 1
ATOM 1510 N N . VAL A 1 202 ? 20.426 21.899 55.586 1.00 16.63 252 VAL A N 1
ATOM 1511 C CA . VAL A 1 202 ? 20.317 21.036 54.431 1.00 16.63 252 VAL A CA 1
ATOM 1512 C C . VAL A 1 202 ? 19.667 19.719 54.796 1.00 17.39 252 VAL A C 1
ATOM 1513 O O . VAL A 1 202 ? 18.789 19.213 54.058 1.00 17.46 252 VAL A O 1
ATOM 1517 N N . ALA A 1 203 ? 20.107 19.098 55.915 1.00 16.57 253 ALA A N 1
ATOM 1518 C CA . ALA A 1 203 ? 19.563 17.811 56.303 1.00 15.76 253 ALA A CA 1
ATOM 1519 C C . ALA A 1 203 ? 18.063 17.842 56.505 1.00 16.75 253 ALA A C 1
ATOM 1520 O O . ALA A 1 203 ? 17.376 16.899 56.101 1.00 17.71 253 ALA A O 1
ATOM 1522 N N . VAL A 1 204 ? 17.534 18.879 57.157 1.00 16.95 254 VAL A N 1
ATOM 1523 C CA . VAL A 1 204 ? 16.107 18.922 57.362 1.00 18.34 254 VAL A CA 1
ATOM 1524 C C . VAL A 1 204 ? 15.372 18.923 56.035 1.00 18.12 254 VAL A C 1
ATOM 1525 O O . VAL A 1 204 ? 14.336 18.263 55.893 1.00 18.98 254 VAL A O 1
ATOM 1529 N N . GLY A 1 205 ? 15.873 19.672 55.044 1.00 17.26 255 GLY A N 1
ATOM 1530 C CA . GLY A 1 205 ? 15.261 19.706 53.741 1.00 17.94 255 GLY A CA 1
ATOM 1531 C C . GLY A 1 205 ? 15.377 18.381 52.982 1.00 17.92 255 GLY A C 1
ATOM 1532 O O . GLY A 1 205 ? 14.370 17.913 52.398 1.00 18.57 255 GLY A O 1
ATOM 1533 N N . VAL A 1 206 ? 16.547 17.770 53.039 1.00 16.93 256 VAL A N 1
ATOM 1534 C CA . VAL A 1 206 ? 16.734 16.457 52.398 1.00 17.53 256 VAL A CA 1
ATOM 1535 C C . VAL A 1 206 ? 15.730 15.499 52.962 1.00 17.99 256 VAL A C 1
ATOM 1536 O O . VAL A 1 206 ? 15.032 14.762 52.238 1.00 18.08 256 VAL A O 1
ATOM 1540 N N . ILE A 1 207 ? 15.674 15.371 54.283 1.00 17.78 257 ILE A N 1
ATOM 1541 C CA . ILE A 1 207 ? 14.822 14.384 54.946 1.00 18.32 257 ILE A CA 1
ATOM 1542 C C . ILE A 1 207 ? 13.376 14.660 54.586 1.00 18.65 257 ILE A C 1
ATOM 1543 O O . ILE A 1 207 ? 12.603 13.700 54.317 1.00 19.51 257 ILE A O 1
ATOM 1548 N N . ASP A 1 208 ? 12.957 15.918 54.577 1.00 18.30 258 ASP A N 1
ATOM 1549 C CA . ASP A 1 208 ? 11.568 16.184 54.287 1.00 19.44 258 ASP A CA 1
ATOM 1550 C C . ASP A 1 208 ? 11.178 15.637 52.926 1.00 19.89 258 ASP A C 1
ATOM 1551 O O . ASP A 1 208 ? 10.108 15.053 52.771 1.00 20.74 258 ASP A O 1
ATOM 1556 N N . SER A 1 209 ? 12.003 15.852 51.900 1.00 19.25 259 SER A N 1
ATOM 1557 C CA . SER A 1 209 ? 11.710 15.335 50.553 1.00 19.13 259 SER A CA 1
ATOM 1558 C C . SER A 1 209 ? 11.790 13.849 50.496 1.00 19.36 259 SER A C 1
ATOM 1559 O O . SER A 1 209 ? 10.984 13.195 49.786 1.00 21.20 259 SER A O 1
ATOM 1562 N N . LEU A 1 210 ? 12.704 13.192 51.198 1.00 19.22 260 LEU A N 1
ATOM 1563 C CA . LEU A 1 210 ? 12.705 11.735 51.243 1.00 19.61 260 LEU A CA 1
ATOM 1564 C C . LEU A 1 210 ? 11.415 11.213 51.826 1.00 19.80 260 LEU A C 1
ATOM 1565 O O . LEU A 1 210 ? 10.785 10.314 51.248 1.00 21.69 260 LEU A O 1
ATOM 1570 N N . LEU A 1 211 ? 10.955 11.767 52.935 1.00 20.27 261 LEU A N 1
ATOM 1571 C CA . LEU A 1 211 ? 9.738 11.250 53.602 1.00 21.74 261 LEU A CA 1
ATOM 1572 C C . LEU A 1 211 ? 8.531 11.515 52.718 1.00 22.17 261 LEU A C 1
ATOM 1573 O O . LEU A 1 211 ? 7.617 10.662 52.673 1.00 24.50 261 LEU A O 1
ATOM 1578 N N . ALA A 1 212 ? 8.503 12.633 52.005 1.00 21.73 262 ALA A N 1
ATOM 1579 C CA . ALA A 1 212 ? 7.402 12.929 51.098 1.00 25.10 262 ALA A CA 1
ATOM 1580 C C . ALA A 1 212 ? 7.233 11.888 50.011 1.00 24.42 262 ALA A C 1
ATOM 1581 O O . ALA A 1 212 ? 6.121 11.708 49.455 1.00 28.14 262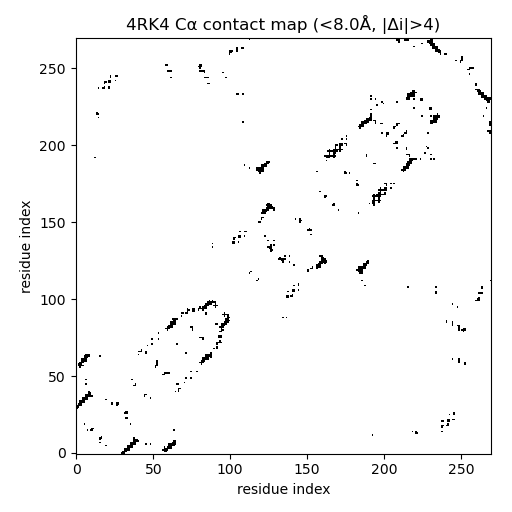 ALA A O 1
ATOM 1583 N N . ALA A 1 213 ? 8.322 11.239 49.665 1.00 23.44 263 ALA A N 1
ATOM 1584 C CA . ALA A 1 213 ? 8.416 10.180 48.637 1.00 24.39 263 ALA A CA 1
ATOM 1585 C C . ALA A 1 213 ? 8.369 8.798 49.195 1.00 25.04 263 ALA A C 1
ATOM 1586 O O . ALA A 1 213 ? 8.604 7.818 48.462 1.00 28.38 263 ALA A O 1
ATOM 1588 N N . ASP A 1 214 ? 8.018 8.664 50.468 1.00 25.39 264 ASP A N 1
ATOM 1589 C CA . ASP A 1 214 ? 7.973 7.344 51.119 1.00 26.03 264 ASP A CA 1
ATOM 1590 C C . ASP A 1 214 ? 9.288 6.620 51.150 1.00 25.98 264 ASP A C 1
ATOM 1591 O O . ASP A 1 214 ? 9.381 5.368 51.232 1.00 31.14 264 ASP A O 1
ATOM 1596 N N . VAL A 1 215 ? 10.385 7.401 51.144 1.00 22.87 265 VAL A N 1
ATOM 1597 C CA . VAL A 1 215 ? 11.702 6.837 51.347 1.00 23.50 265 VAL A CA 1
ATOM 1598 C C . VAL A 1 215 ? 11.955 6.820 52.887 1.00 24.98 265 VAL A C 1
ATOM 1599 O O . VAL A 1 215 ? 11.766 7.859 53.519 1.00 28.71 265 VAL A O 1
ATOM 1603 N N . LYS A 1 216 ? 12.342 5.697 53.439 1.00 23.31 266 LYS A N 1
ATOM 1604 C CA . LYS A 1 216 ? 12.521 5.606 54.860 1.00 25.06 266 LYS A CA 1
ATOM 1605 C C . LYS A 1 216 ? 13.875 6.183 55.273 1.00 23.68 266 LYS A C 1
ATOM 1606 O O . LYS A 1 216 ? 14.896 5.876 54.702 1.00 23.29 266 LYS A O 1
ATOM 1612 N N . VAL A 1 217 ? 13.815 6.977 56.337 1.00 23.47 267 VAL A N 1
ATOM 1613 C CA . VAL A 1 217 ? 15.038 7.534 56.961 1.00 22.89 267 VAL A CA 1
ATOM 1614 C C . VAL A 1 217 ? 15.106 6.999 58.419 1.00 21.86 267 VAL A C 1
ATOM 1615 O O . VAL A 1 217 ? 14.184 7.359 59.179 1.00 24.52 267 VAL A O 1
ATOM 1619 N N . PRO A 1 218 ? 16.130 6.290 58.818 1.00 21.28 268 PRO A N 1
ATOM 1620 C CA . PRO A 1 218 ? 17.334 5.978 58.059 1.00 23.09 268 PRO A CA 1
ATOM 1621 C C . PRO A 1 218 ? 17.367 4.676 57.242 1.00 23.05 268 PRO A C 1
ATOM 1622 O O . PRO A 1 218 ? 18.377 4.392 56.646 1.00 24.39 268 PRO A O 1
ATOM 1626 N N . ASP A 1 219 ? 16.280 3.910 57.288 1.00 24.34 269 ASP A N 1
ATOM 1627 C CA . ASP A 1 219 ? 16.378 2.535 56.770 1.00 27.16 269 ASP A CA 1
ATOM 1628 C C . ASP A 1 219 ? 16.734 2.448 55.273 1.00 27.09 269 ASP A C 1
ATOM 1629 O O . ASP A 1 219 ? 17.639 1.673 54.849 1.00 28.89 269 ASP A O 1
ATOM 1634 N N . ASP A 1 220 ? 16.108 3.299 54.498 1.00 23.82 270 ASP A N 1
ATOM 1635 C CA . ASP A 1 220 ? 16.458 3.379 53.063 1.00 24.04 270 ASP A CA 1
ATOM 1636 C C . ASP A 1 220 ? 17.660 4.278 52.807 1.00 23.49 270 ASP A C 1
ATOM 1637 O O . ASP A 1 220 ? 18.569 3.969 52.049 1.00 24.90 270 ASP A O 1
ATOM 1642 N N . ILE A 1 221 ? 17.590 5.500 53.387 1.00 21.96 271 ILE A N 1
ATOM 1643 C CA . ILE A 1 221 ? 18.718 6.451 53.241 1.00 20.52 271 ILE A CA 1
ATOM 1644 C C . ILE A 1 221 ? 18.949 7.080 54.627 1.00 20.28 271 ILE A C 1
ATOM 1645 O O . ILE A 1 221 ? 18.008 7.687 55.198 1.00 21.98 271 ILE A O 1
ATOM 1650 N N . ALA A 1 222 ? 20.158 6.949 55.138 1.00 19.51 272 ALA A N 1
ATOM 1651 C CA . ALA A 1 222 ? 20.560 7.607 56.377 1.00 19.97 272 ALA A CA 1
ATOM 1652 C C . ALA A 1 222 ? 21.053 8.995 56.045 1.00 20.36 272 ALA A C 1
ATOM 1653 O O . ALA A 1 222 ? 21.666 9.219 55.019 1.00 20.45 272 ALA A O 1
ATOM 1655 N N . VAL A 1 223 ? 20.734 9.954 56.900 1.00 17.94 273 VAL A N 1
ATOM 1656 C CA . VAL A 1 223 ? 21.069 11.373 56.653 1.00 18.04 273 VAL A CA 1
ATOM 1657 C C . VAL A 1 223 ? 21.861 11.922 57.808 1.00 18.25 273 VAL A C 1
ATOM 1658 O O . VAL A 1 223 ? 21.337 11.954 58.941 1.00 19.72 273 VAL A O 1
ATOM 1662 N N . MET A 1 224 ? 23.102 12.315 57.599 1.00 17.60 274 MET A N 1
ATOM 1663 C CA . MET A 1 224 ? 23.993 12.872 58.616 1.00 17.82 274 MET A CA 1
ATOM 1664 C C . MET A 1 224 ? 23.974 14.403 58.504 1.00 17.48 274 MET A C 1
ATOM 1665 O O . MET A 1 224 ? 24.244 14.929 57.420 1.00 17.77 274 MET A O 1
ATOM 1670 N N . GLY A 1 225 ? 23.627 15.076 59.564 1.00 17.25 275 GLY A N 1
ATOM 1671 C CA . GLY A 1 225 ? 23.639 16.540 59.650 1.00 16.79 275 GLY A CA 1
ATOM 1672 C C . GLY A 1 225 ? 25.032 17.066 59.906 1.00 16.24 275 GLY A C 1
ATOM 1673 O O . GLY A 1 225 ? 26.032 16.341 59.982 1.00 17.05 275 GLY A O 1
ATOM 1674 N N . TYR A 1 226 ? 25.121 18.405 60.077 1.00 16.10 276 TYR A N 1
ATOM 1675 C CA . TYR A 1 226 ? 26.348 19.005 60.637 1.00 16.91 276 TYR A CA 1
ATOM 1676 C C . TYR A 1 226 ? 25.946 20.243 61.397 1.00 17.27 276 TYR A C 1
ATOM 1677 O O . TYR A 1 226 ? 25.226 21.081 60.853 1.00 17.67 276 TYR A O 1
ATOM 1686 N N . ASP A 1 227 ? 26.427 20.336 62.629 1.00 17.17 277 ASP A N 1
ATOM 1687 C CA . ASP A 1 227 ? 26.471 21.504 63.522 1.00 16.88 277 ASP A CA 1
ATOM 1688 C C . ASP A 1 227 ? 25.805 21.202 64.856 1.00 18.12 277 ASP A C 1
ATOM 1689 O O . ASP A 1 227 ? 26.282 21.716 65.895 1.00 18.67 277 ASP A O 1
ATOM 1694 N N . ASP A 1 228 ? 24.701 20.500 64.869 1.00 18.07 278 ASP A N 1
ATOM 1695 C CA . ASP A 1 228 ? 23.801 20.367 66.041 1.00 19.06 278 ASP A CA 1
ATOM 1696 C C . ASP A 1 228 ? 23.191 21.710 66.348 1.00 19.01 278 ASP A C 1
ATOM 1697 O O . ASP A 1 228 ? 23.347 22.278 67.445 1.00 19.67 278 ASP A O 1
ATOM 1702 N N . GLN A 1 229 ? 22.478 22.228 65.383 1.00 17.73 279 GLN A N 1
ATOM 1703 C CA . GLN A 1 229 ? 21.777 23.478 65.465 1.00 18.21 279 GLN A CA 1
ATOM 1704 C C . GLN A 1 229 ? 20.568 23.331 66.419 1.00 19.43 279 GLN A C 1
ATOM 1705 O O . GLN A 1 229 ? 20.126 22.241 66.750 1.00 19.16 279 GLN A O 1
ATOM 1711 N N . PRO A 1 230 ? 19.982 24.478 66.827 1.00 19.80 280 PRO A N 1
ATOM 1712 C CA . PRO A 1 230 ? 18.891 24.406 67.822 1.00 20.82 280 PRO A CA 1
ATOM 1713 C C . PRO A 1 230 ? 17.740 23.483 67.467 1.00 20.49 280 PRO A C 1
ATOM 1714 O O . PRO A 1 230 ? 17.200 22.791 68.328 1.00 22.23 280 PRO A O 1
ATOM 1718 N N . PHE A 1 231 ? 17.375 23.460 66.198 1.00 19.47 281 PHE A N 1
ATOM 1719 C CA . PHE A 1 231 ? 16.267 22.635 65.761 1.00 21.31 281 PHE A CA 1
ATOM 1720 C C . PHE A 1 231 ? 16.603 21.155 65.575 1.00 19.72 281 PHE A C 1
ATOM 1721 O O . PHE A 1 231 ? 15.652 20.347 65.426 1.00 21.34 281 PHE A O 1
ATOM 1729 N N . ALA A 1 232 ? 17.870 20.808 65.560 1.00 19.31 282 ALA A N 1
ATOM 1730 C CA . ALA A 1 232 ? 18.304 19.410 65.279 1.00 19.49 282 ALA A CA 1
ATOM 1731 C C . ALA A 1 232 ? 17.524 18.352 66.081 1.00 20.82 282 ALA A C 1
ATOM 1732 O O . ALA A 1 232 ? 17.033 17.375 65.527 1.00 21.60 282 ALA A O 1
ATOM 1734 N N . PRO A 1 233 ? 17.486 18.463 67.443 1.00 22.44 283 PRO A N 1
ATOM 1735 C CA . PRO A 1 233 ? 16.757 17.455 68.227 1.00 23.60 283 PRO A CA 1
ATOM 1736 C C . PRO A 1 233 ? 15.292 17.417 67.977 1.00 23.02 283 PRO A C 1
ATOM 1737 O O . PRO A 1 233 ? 14.578 16.421 68.361 1.00 26.70 283 PRO A O 1
ATOM 1741 N N . PHE A 1 234 ? 14.694 18.501 67.411 1.00 22.47 284 PHE A N 1
ATOM 1742 C CA . PHE A 1 234 ? 13.298 18.719 67.197 1.00 23.15 284 PHE A CA 1
ATOM 1743 C C . PHE A 1 234 ? 12.808 18.366 65.830 1.00 26.16 284 PHE A C 1
ATOM 1744 O O . PHE A 1 234 ? 11.649 18.473 65.507 1.00 26.25 284 PHE A O 1
ATOM 1752 N N . ALA A 1 235 ? 13.758 17.906 64.967 1.00 22.91 285 ALA A N 1
ATOM 1753 C CA . ALA A 1 235 ? 13.408 17.644 63.598 1.00 23.46 285 ALA A CA 1
ATOM 1754 C C . ALA A 1 235 ? 12.453 16.409 63.514 1.00 23.94 285 ALA A C 1
ATOM 1755 O O . ALA A 1 235 ? 12.409 15.594 64.428 1.00 23.64 285 ALA A O 1
ATOM 1757 N N . LYS A 1 236 ? 11.744 16.337 62.406 1.00 22.19 286 LYS A N 1
ATOM 1758 C CA . LYS A 1 236 ? 10.824 15.225 62.177 1.00 23.68 286 LYS A CA 1
ATOM 1759 C C . LYS A 1 236 ? 11.443 13.856 62.403 1.00 24.38 286 LYS A C 1
ATOM 1760 O O . LYS A 1 236 ? 10.828 12.968 63.057 1.00 24.82 286 LYS A O 1
ATOM 1766 N N . ILE A 1 237 ? 12.655 13.687 61.888 1.00 20.06 287 ILE A N 1
ATOM 1767 C CA . ILE A 1 237 ? 13.526 12.575 62.234 1.00 19.79 287 ILE A CA 1
ATOM 1768 C C . ILE A 1 237 ? 14.722 13.247 62.966 1.00 19.49 287 ILE A C 1
ATOM 1769 O O . ILE A 1 237 ? 15.587 13.847 62.334 1.00 20.02 287 ILE A O 1
ATOM 1774 N N . PRO A 1 238 ? 14.764 13.225 64.313 1.00 19.98 288 PRO A N 1
ATOM 1775 C CA . PRO A 1 238 ? 15.769 13.937 65.039 1.00 20.08 288 PRO A CA 1
ATOM 1776 C C . PRO A 1 238 ? 17.160 13.655 64.465 1.00 19.32 288 PRO A C 1
ATOM 1777 O O . PRO A 1 238 ? 17.540 12.513 64.214 1.00 19.54 288 PRO A O 1
ATOM 1781 N N . LEU A 1 239 ? 17.960 14.739 64.318 1.00 18.79 289 LEU A N 1
ATOM 1782 C CA . LEU A 1 239 ? 19.175 14.596 63.512 1.00 18.45 289 LEU A CA 1
ATOM 1783 C C . LEU A 1 239 ? 20.336 13.976 64.226 1.00 19.48 289 LEU A C 1
ATOM 1784 O O . LEU A 1 239 ? 20.778 14.472 65.284 1.00 19.52 289 LEU A O 1
ATOM 1789 N N . THR A 1 240 ? 20.916 12.921 63.635 1.00 18.83 290 THR A N 1
ATOM 1790 C CA . THR A 1 240 ? 22.252 12.533 63.890 1.00 17.95 290 THR A CA 1
ATOM 1791 C C . THR A 1 240 ? 23.169 13.534 63.193 1.00 17.56 290 THR A C 1
ATOM 1792 O O . THR A 1 240 ? 22.928 13.852 61.983 1.00 18.11 290 THR A O 1
ATOM 1796 N N . THR A 1 241 ? 24.156 14.080 63.876 1.00 18.25 291 THR A N 1
ATOM 1797 C CA . THR A 1 241 ? 24.889 15.239 63.414 1.00 17.81 291 THR A CA 1
ATOM 1798 C C . THR A 1 241 ? 26.190 15.394 64.085 1.00 19.22 291 THR A C 1
ATOM 1799 O O . THR A 1 241 ? 26.425 14.773 65.160 1.00 23.52 291 THR A O 1
ATOM 1803 N N . VAL A 1 242 ? 27.078 16.211 63.557 1.00 19.16 292 VAL A N 1
ATOM 1804 C CA . VAL A 1 242 ? 28.315 16.613 64.211 1.00 18.51 292 VAL A CA 1
ATOM 1805 C C . VAL A 1 242 ? 28.101 17.837 65.023 1.00 19.39 292 VAL A C 1
ATOM 1806 O O . VAL A 1 242 ? 27.704 18.902 64.488 1.00 20.11 292 VAL A O 1
ATOM 1810 N N . HIS A 1 243 ? 28.252 17.743 66.350 1.00 19.73 293 HIS A N 1
ATOM 1811 C CA . HIS A 1 243 ? 28.026 18.852 67.240 1.00 19.41 293 HIS A CA 1
ATOM 1812 C C . HIS A 1 243 ? 29.227 19.778 67.319 1.00 20.07 293 HIS A C 1
ATOM 1813 O O . HIS A 1 243 ? 30.351 19.382 67.659 1.00 21.04 293 HIS A O 1
ATOM 1820 N N . GLN A 1 244 ? 28.946 21.029 66.984 1.00 18.88 294 GLN A N 1
ATOM 1821 C CA . GLN A 1 244 ? 29.947 22.086 67.184 1.00 19.34 294 GLN A CA 1
ATOM 1822 C C . GLN A 1 244 ? 29.727 22.740 68.546 1.00 19.56 294 GLN A C 1
ATOM 1823 O O . GLN A 1 244 ? 28.614 23.055 68.876 1.00 20.05 294 GLN A O 1
ATOM 1829 N N . PRO A 1 245 ? 30.852 23.025 69.242 1.00 19.32 295 PRO A N 1
ATOM 1830 C CA . PRO A 1 245 ? 30.739 23.555 70.619 1.00 20.33 295 PRO A CA 1
ATOM 1831 C C . PRO A 1 245 ? 30.622 25.094 70.577 1.00 20.50 295 PRO A C 1
ATOM 1832 O O . PRO A 1 245 ? 31.568 25.849 70.799 1.00 20.69 295 PRO A O 1
ATOM 1836 N N . VAL A 1 246 ? 29.435 25.525 70.171 1.00 19.16 296 VAL A N 1
ATOM 1837 C CA . VAL A 1 246 ? 29.172 26.958 69.923 1.00 19.43 296 VAL A CA 1
ATOM 1838 C C . VAL A 1 246 ? 29.530 27.810 71.144 1.00 19.36 296 VAL A C 1
ATOM 1839 O O . VAL A 1 246 ? 30.280 28.817 71.013 1.00 19.94 296 VAL A O 1
ATOM 1843 N N . ALA A 1 247 ? 29.011 27.462 72.332 1.00 20.12 297 ALA A N 1
ATOM 1844 C CA . ALA A 1 247 ? 29.276 28.305 73.504 1.00 19.99 297 ALA A CA 1
ATOM 1845 C C . ALA A 1 247 ? 30.770 28.335 73.846 1.00 20.13 297 ALA A C 1
ATOM 1846 O O . ALA A 1 247 ? 31.299 29.428 74.153 1.00 20.64 297 ALA A O 1
ATOM 1848 N N . SER A 1 248 ? 31.460 27.227 73.772 1.00 20.22 298 SER A N 1
ATOM 1849 C CA . SER A 1 248 ? 32.858 27.172 74.093 1.00 20.93 298 SER A CA 1
ATOM 1850 C C . SER A 1 248 ? 33.700 27.954 73.108 1.00 20.29 298 SER A C 1
ATOM 1851 O O . SER A 1 248 ? 34.628 28.687 73.504 1.00 20.52 298 SER A O 1
ATOM 1854 N N . MET A 1 249 ? 33.408 27.821 71.797 1.00 19.58 299 MET A N 1
ATOM 1855 C CA . MET A 1 249 ? 34.209 28.554 70.843 1.00 18.74 299 MET A CA 1
ATOM 1856 C C . MET A 1 249 ? 33.943 30.031 70.924 1.00 17.13 299 MET A C 1
ATOM 1857 O O . MET A 1 249 ? 34.854 30.827 70.696 1.00 18.16 299 MET A O 1
ATOM 1862 N N . ALA A 1 250 ? 32.692 30.398 71.212 1.00 18.22 300 ALA A N 1
ATOM 1863 C CA . ALA A 1 250 ? 32.394 31.813 71.418 1.00 18.86 300 ALA A CA 1
ATOM 1864 C C . ALA A 1 250 ? 33.185 32.405 72.591 1.00 18.46 300 ALA A C 1
ATOM 1865 O O . ALA A 1 250 ? 33.712 33.501 72.499 1.00 18.65 300 ALA A O 1
ATOM 1867 N N . ALA A 1 251 ? 33.228 31.667 73.704 1.00 18.59 301 ALA A N 1
ATOM 1868 C CA . ALA A 1 251 ? 33.934 32.139 74.891 1.00 18.08 301 ALA A CA 1
ATOM 1869 C C . ALA A 1 251 ? 35.416 32.267 74.582 1.00 19.26 301 ALA A C 1
ATOM 1870 O O . ALA A 1 251 ? 36.059 33.233 74.996 1.00 19.54 301 ALA A O 1
ATOM 1872 N N . ALA A 1 252 ? 35.975 31.325 73.819 1.00 18.91 302 ALA A N 1
ATOM 1873 C CA . ALA A 1 252 ? 37.366 31.364 73.484 1.00 18.64 302 ALA A CA 1
ATOM 1874 C C . ALA A 1 252 ? 37.697 32.559 72.596 1.00 18.71 302 ALA A C 1
ATOM 1875 O O . ALA A 1 252 ? 38.644 33.295 72.807 1.00 19.09 302 ALA A O 1
ATOM 1877 N N . ALA A 1 253 ? 36.866 32.744 71.556 1.00 18.59 303 ALA A N 1
ATOM 1878 C CA . ALA A 1 253 ? 37.068 33.872 70.682 1.00 19.07 303 ALA A CA 1
ATOM 1879 C C . ALA A 1 253 ? 36.979 35.215 71.375 1.00 17.75 303 ALA A C 1
ATOM 1880 O O . ALA A 1 253 ? 37.764 36.135 71.150 1.00 18.60 303 ALA A O 1
ATOM 1882 N N . THR A 1 254 ? 35.980 35.300 72.221 1.00 17.93 304 THR A N 1
ATOM 1883 C CA . THR A 1 254 ? 35.730 36.507 73.010 1.00 18.23 304 THR A CA 1
ATOM 1884 C C . THR A 1 254 ? 36.941 36.833 73.929 1.00 18.21 304 THR A C 1
ATOM 1885 O O . THR A 1 254 ? 37.403 37.960 73.976 1.00 18.34 304 THR A O 1
ATOM 1889 N N . HIS A 1 255 ? 37.429 35.797 74.599 1.00 17.80 305 HIS A N 1
ATOM 1890 C CA . HIS A 1 255 ? 38.572 35.983 75.471 1.00 18.38 305 HIS A CA 1
ATOM 1891 C C . HIS A 1 255 ? 39.790 36.411 74.668 1.00 17.70 305 HIS A C 1
ATOM 1892 O O . HIS A 1 255 ? 40.523 37.324 75.098 1.00 18.36 305 HIS A O 1
ATOM 1899 N N . GLU A 1 256 ? 40.022 35.785 73.511 1.00 18.09 306 GLU A N 1
ATOM 1900 C CA . GLU A 1 256 ? 41.172 36.171 72.725 1.00 18.96 306 GLU A CA 1
ATOM 1901 C C . GLU A 1 256 ? 41.107 37.600 72.270 1.00 18.93 306 GLU 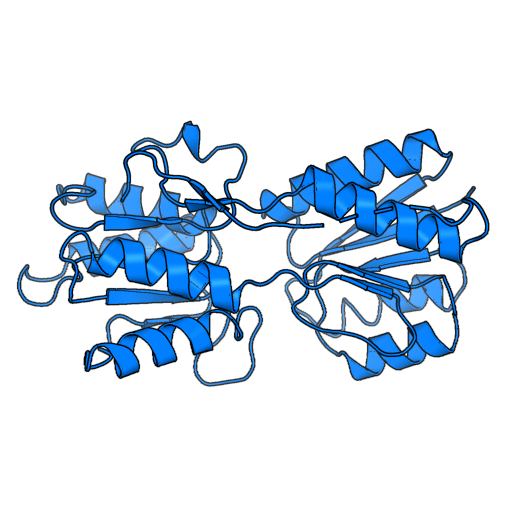A C 1
ATOM 1902 O O . GLU A 1 256 ? 42.103 38.328 72.249 1.00 20.24 306 GLU A O 1
ATOM 1908 N N . LEU A 1 257 ? 39.910 38.086 71.914 1.00 17.56 307 LEU A N 1
ATOM 1909 C CA . LEU A 1 257 ? 39.759 39.436 71.545 1.00 17.85 307 LEU A CA 1
ATOM 1910 C C . LEU A 1 257 ? 39.992 40.374 72.727 1.00 18.42 307 LEU A C 1
ATOM 1911 O O . LEU A 1 257 ? 40.718 41.356 72.618 1.00 19.42 307 LEU A O 1
ATOM 1916 N N . LEU A 1 258 ? 39.327 40.072 73.857 1.00 17.47 308 LEU A N 1
ATOM 1917 C CA . LEU A 1 258 ? 39.472 40.951 75.011 1.00 18.67 308 LEU A CA 1
ATOM 1918 C C . LEU A 1 258 ? 40.922 41.002 75.551 1.00 18.47 308 LEU A C 1
ATOM 1919 O O . LEU A 1 258 ? 41.327 42.067 76.019 1.00 19.86 308 LEU A O 1
ATOM 1924 N N . LYS A 1 259 ? 41.611 39.898 75.453 1.00 18.64 309 LYS A N 1
ATOM 1925 C CA . LYS A 1 259 ? 43.036 39.903 75.791 1.00 19.90 309 LYS A CA 1
ATOM 1926 C C . LYS A 1 259 ? 43.808 40.847 74.877 1.00 21.12 309 LYS A C 1
ATOM 1927 O O . LYS A 1 259 ? 44.598 41.700 75.297 1.00 23.72 309 LYS A O 1
ATOM 1933 N N . GLY A 1 260 ? 43.566 40.745 73.562 1.00 20.16 310 GLY A N 1
ATOM 1934 C CA . GLY A 1 260 ? 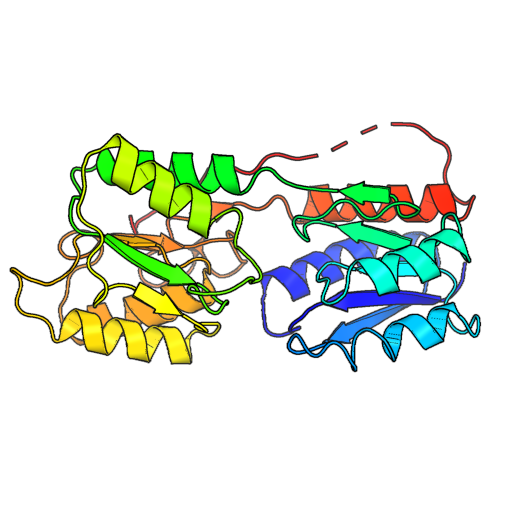44.235 41.578 72.594 1.00 22.44 310 GLY A CA 1
ATOM 1935 C C . GLY A 1 260 ? 43.924 43.026 72.735 1.00 21.93 310 GLY A C 1
ATOM 1936 O O . GLY A 1 260 ? 44.798 43.903 72.458 1.00 25.61 310 GLY A O 1
ATOM 1937 N N . LEU A 1 261 ? 42.726 43.380 73.195 1.00 20.85 311 LEU A N 1
ATOM 1938 C CA . LEU A 1 261 ? 42.298 44.707 73.483 1.00 21.21 311 LEU A CA 1
ATOM 1939 C C . LEU A 1 261 ? 42.856 45.287 74.814 1.00 23.73 311 LEU A C 1
ATOM 1940 O O . LEU A 1 261 ? 42.577 46.467 75.084 1.00 28.47 311 LEU A O 1
ATOM 1945 N N . GLY A 1 262 ? 43.466 44.419 75.610 1.00 22.26 312 GLY A N 1
ATOM 1946 C CA . GLY A 1 262 ? 43.997 44.825 76.922 1.00 23.51 312 GLY A CA 1
ATOM 1947 C C . GLY A 1 262 ? 42.992 44.844 78.002 1.00 24.02 312 GLY A C 1
ATOM 1948 O O . GLY A 1 262 ? 43.245 45.366 79.112 1.00 25.66 312 GLY A O 1
ATOM 1949 N N . ARG A 1 263 ? 41.825 44.279 77.769 1.00 21.96 313 ARG A N 1
ATOM 1950 C CA A ARG A 1 263 ? 40.768 44.251 78.740 0.50 22.09 313 ARG A CA 1
ATOM 1951 C CA B ARG A 1 263 ? 40.759 44.234 78.759 0.50 21.49 313 ARG A CA 1
ATOM 1952 C C . ARG A 1 263 ? 40.889 43.081 79.700 1.00 20.40 313 ARG A C 1
ATOM 1953 O O . ARG A 1 263 ? 40.524 43.221 80.924 1.00 22.35 313 ARG A O 1
ATOM 1968 N N . GLN A 1 264 ? 41.314 41.943 79.252 1.00 20.06 314 GLN A N 1
ATOM 1969 C CA . GLN A 1 264 ? 41.432 40.755 80.036 1.00 21.64 314 GLN A CA 1
ATOM 1970 C C . GLN A 1 264 ? 42.842 40.319 80.186 1.00 23.98 314 GLN A C 1
ATOM 1971 O O . GLN A 1 264 ? 43.656 40.473 79.278 1.00 23.31 314 GLN A O 1
ATOM 1977 N N . VAL A 1 265 ? 43.132 39.690 81.358 1.00 22.85 315 VAL A N 1
ATOM 1978 C CA A VAL A 1 265 ? 44.409 39.043 81.657 0.50 24.91 315 VAL A CA 1
ATOM 1979 C CA B VAL A 1 265 ? 44.422 39.045 81.631 0.50 24.54 315 VAL A CA 1
ATOM 1980 C C . VAL A 1 265 ? 44.509 37.669 80.983 1.00 25.75 315 VAL A C 1
ATOM 1981 O O . VAL A 1 265 ? 43.478 37.029 80.675 1.00 24.74 315 VAL A O 1
ATOM 1988 N N . ALA A 1 266 ? 45.722 37.206 80.736 1.00 27.51 316 ALA A N 1
ATOM 1989 C CA . ALA A 1 266 ? 45.913 35.881 80.227 1.00 31.06 316 ALA A CA 1
ATOM 1990 C C . ALA A 1 266 ? 45.457 34.850 81.231 1.00 31.93 316 ALA A C 1
ATOM 1991 O O . ALA A 1 266 ? 45.471 35.089 82.478 1.00 37.24 316 ALA A O 1
ATOM 1993 N N . GLN A 1 267 ? 45.111 33.678 80.710 1.00 33.03 317 GLN A N 1
ATOM 1994 C CA . GLN A 1 267 ? 44.677 32.534 81.532 1.00 35.95 317 GLN A CA 1
ATOM 1995 C C . GLN A 1 267 ? 45.550 31.288 81.324 1.00 46.53 317 GLN A C 1
ATOM 1996 O O . GLN A 1 267 ? 46.255 31.257 80.300 1.00 47.38 317 GLN A O 1
ATOM 2002 N N . LEU A 1 273 ? 38.630 22.852 72.520 1.00 35.86 323 LEU A N 1
ATOM 2003 C CA . LEU A 1 273 ? 37.378 22.854 71.729 1.00 31.65 323 LEU A CA 1
ATOM 2004 C C . LEU A 1 273 ? 37.211 21.525 70.915 1.00 38.27 323 LEU A C 1
ATOM 2005 O O . LEU A 1 273 ? 38.003 21.211 70.022 1.00 37.88 323 LEU A O 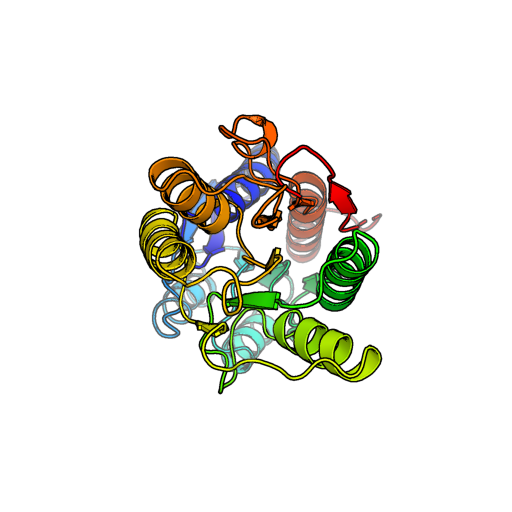1
ATOM 2010 N N . HIS A 1 274 ? 36.155 20.803 71.225 1.00 30.01 324 HIS A N 1
ATOM 2011 C CA . HIS A 1 274 ? 35.934 19.444 70.729 1.00 31.24 324 HIS A CA 1
ATOM 2012 C C . HIS A 1 274 ? 34.730 19.471 69.840 1.00 24.43 324 HIS A C 1
ATOM 2013 O O . HIS A 1 274 ? 33.696 19.939 70.239 1.00 27.48 324 HIS A O 1
ATOM 2020 N N . LEU A 1 275 ? 34.839 18.756 68.730 1.00 25.17 325 LEU A N 1
ATOM 2021 C CA . LEU A 1 275 ? 33.642 18.379 67.935 1.00 22.75 325 LEU A CA 1
ATOM 2022 C C . LEU A 1 275 ? 33.232 16.968 68.424 1.00 25.75 325 LEU A C 1
ATOM 2023 O O . LEU A 1 275 ? 34.116 16.190 68.842 1.00 29.96 325 LEU A O 1
ATOM 2028 N N . SER A 1 276 ? 31.972 16.667 68.412 1.00 23.18 326 SER A N 1
ATOM 2029 C CA . SER A 1 276 ? 31.461 15.381 68.867 1.00 23.03 326 SER A CA 1
ATOM 2030 C C . SER A 1 276 ? 30.352 14.887 67.971 1.00 23.29 326 SER A C 1
ATOM 2031 O O . SER A 1 276 ? 29.637 15.658 67.395 1.00 27.52 326 SER A O 1
ATOM 2034 N N . LEU A 1 277 ? 30.260 13.597 67.790 1.00 23.57 327 LEU A N 1
ATOM 2035 C CA . LEU A 1 277 ? 29.163 13.008 67.072 1.00 24.59 327 LEU A CA 1
ATOM 2036 C C . LEU A 1 277 ? 27.991 12.847 67.975 1.00 23.39 327 LEU A C 1
ATOM 2037 O O . LEU A 1 277 ? 28.090 12.205 69.044 1.00 30.33 327 LEU A O 1
ATOM 2042 N N . LYS A 1 278 ? 26.833 13.379 67.601 1.00 21.91 328 LYS A N 1
ATOM 2043 C CA . LYS A 1 278 ? 25.605 13.337 68.286 1.00 21.60 328 LYS A CA 1
ATOM 2044 C C . LYS A 1 278 ? 24.672 12.409 67.577 1.00 22.39 328 LYS A C 1
ATOM 2045 O O . LYS A 1 278 ? 24.182 12.697 66.472 1.00 22.43 328 LYS A O 1
ATOM 2051 N N . ILE A 1 279 ? 24.406 11.237 68.175 1.00 23.27 329 ILE A N 1
ATOM 2052 C CA A ILE A 1 279 ? 23.572 10.206 67.511 0.50 23.00 329 ILE A CA 1
ATOM 2053 C CA B ILE A 1 279 ? 23.580 10.203 67.521 0.50 22.98 329 ILE A CA 1
ATOM 2054 C C . ILE A 1 279 ? 22.149 10.341 67.951 1.00 23.73 329 ILE A C 1
ATOM 2055 O O . ILE A 1 279 ? 21.826 10.316 69.192 1.00 26.45 329 ILE A O 1
ATOM 2064 N N . ARG A 1 280 ? 21.263 10.523 66.991 1.00 22.67 330 ARG A N 1
ATOM 2065 C CA . ARG A 1 280 ? 19.846 10.563 67.268 1.00 22.25 330 ARG A CA 1
ATOM 2066 C C . ARG A 1 280 ? 19.144 9.536 66.378 1.00 21.96 330 ARG A C 1
ATOM 2067 O O . ARG A 1 280 ? 19.415 8.360 66.497 1.00 24.65 330 ARG A O 1
ATOM 2075 N N . GLN A 1 281 ? 18.254 9.974 65.503 1.00 20.76 331 GLN A N 1
ATOM 2076 C CA . GLN A 1 281 ? 17.458 9.045 64.700 1.00 20.47 331 GLN A CA 1
ATOM 2077 C C . GLN A 1 281 ? 17.732 9.029 63.186 1.00 20.00 331 GLN A C 1
ATOM 2078 O O . GLN A 1 281 ? 17.468 8.049 62.528 1.00 21.61 331 GLN A O 1
ATOM 2084 N N . SER A 1 282 ? 18.269 10.116 62.641 1.00 19.44 332 SER A N 1
ATOM 2085 C CA . SER A 1 282 ? 18.326 10.209 61.168 1.00 18.59 332 SER A CA 1
ATOM 2086 C C . SER A 1 282 ? 19.440 9.382 60.561 1.00 19.38 332 SER A C 1
ATOM 2087 O O . SER A 1 282 ? 19.446 9.161 59.329 1.00 18.96 332 SER A O 1
ATOM 2090 N N . ALA A 1 283 ? 20.386 8.968 61.342 1.00 19.58 333 ALA A N 1
ATOM 2091 C CA . ALA A 1 283 ? 21.463 8.083 60.959 1.00 20.44 333 ALA A CA 1
ATOM 2092 C C . ALA A 1 283 ? 22.018 7.336 62.152 1.00 21.76 333 ALA A C 1
ATOM 2093 O O . ALA A 1 283 ? 22.699 6.303 61.925 1.00 24.26 333 ALA A O 1
#

Organism: Lacticaseibacillus paracasei (strain ATCC 334 / BCRC 17002 / CCUG 31169 / CIP 107868 / KCTC 3260 / NRRL B-441) (NCBI:txid321967)

Foldseek 3Di:
DEEEEEEEADCVALLVVLLQVLLQVVVVVVPYDYDYDHRVLPVVSVVVVLVCVVVPVHQAYEYAEDNDLVSLLVSLQVRALRYEYEQHQDDRPNHHYHHAQLLVLLLVVVVVVVVVVFQFEAEEELADLVDDTRCVSNSVSVVVNCVVVVHDHDPVRYYYNQDALCSLLVSLLVLLVDDLVNRGLEYEHAAPRSQLSNVVNCVVSVNDANPSYAYEHEACGPCQCVGPFRHFYKHWPSNVRSVVRSQSSCVSSVNDDDDTHIDTDDGGRD

Radius of gyration: 19.49 Å; Cα contacts (8 Å, |Δi|>4): 561; chains: 1; bounding box: 42×54×41 Å

CATH classification: 3.40.50.2300 (+1 more: 3.40.50.2300)